Protein AF-0000000074036324 (afdb_homodimer)

Organism: NCBI:txid159291

pLDDT: mean 80.15, std 23.69, range [22.97, 98.5]

Sequence (314 aa):
MPAKIHYQDNLFFLHSIIRTVESGLRLDIDPEYFRDKILEDIFFVHAVLQRKHRVLQEQEQLINRTTYLRALRRTALAYKAFLSLILEGETAFQDAFAPYLERLATIKEEEEALLREVEAHLDKVEPEEDSSSSIVSSEEFSFLLASDPDDTEQGATMPAKIHYQDNLFFLHSIIRTVESGLRLDIDPEYFRDKILEDIFFVHAVLQRKHRVLQEQEQLINRTTYLRALRRTALAYKAFLSLILEGETAFQDAFAPYLERLATIKEEEEALLREVEAHLDKVEPEEDSSSSIVSSEEFSFLLASDPDDTEQGAT

Secondary structure (DSSP, 8-state):
--SGGGHHHHHHHHHHHHHHHHHHHTS---HHHHHHHHHHHHHHHHHHHHHHHHHHHH-TT-TTHHHHHHHHHHHHHHHHHHHHHHHTT-STTHHHHGGGHHHHHHHHHHHHHHHHHHHHHHHHHS-SS-TTS----HHHHHHHHH-----------/-GGGGGHHHHHHHHHHHHHHHHHHHTS---HHHHHHHHHHHHHHHHHHHHHHHHHHHH-TT-TTHHHHHHHHHHHHHHHHHHHHHHHTT-STTHHHHGGGHHHHHHHHHHHHHHHHHHHHHHHHHS-SS-TTS----HHHHHHHHH-----------

Foldseek 3Di:
DPPPVCLLVVLLVLLVLLVVLLVVQADPDDCVPPVVVSVVSLVVSLVVLVVLLVVLVVCVPDDCSLVSLVSSLVSLVSSLVSLVCQLVPVGPCVVVCVVCSVVSVVSSVVSVVSNVVSVVVNCVVDPPDPVPPPCPDVVVVVCVVPPPPPPPPPPPD/DPPPPCLLVVLLVLLVLLVVLLVVQADPDDCVPPVVVSVVNLVVSLVVLVVLLVVLVVCVPDDCSLVSLVSSLVSLVSSLVSLVCQLVPVGPCVVVCVVPSVVSVVSSVVSVVSNVVSVVVNCVVDPPDPVPPPCPDVVVSVCVVVPPPPPPPPPPD

Structure (mmCIF, N/CA/C/O backbone):
data_AF-0000000074036324-model_v1
#
loop_
_entity.id
_entity.type
_entity.pdbx_description
1 polymer 'Uncharacterized protein'
#
loop_
_atom_site.group_PDB
_atom_site.id
_atom_site.type_symbol
_atom_site.label_atom_id
_atom_site.label_alt_id
_atom_site.label_comp_id
_atom_site.label_asym_id
_atom_site.label_entity_id
_atom_site.label_seq_id
_atom_site.pdbx_PDB_ins_code
_atom_site.Cartn_x
_atom_site.Cartn_y
_atom_site.Cartn_z
_atom_site.occupancy
_atom_site.B_iso_or_equiv
_atom_site.auth_seq_id
_atom_site.auth_comp_id
_atom_site.auth_asym_id
_atom_site.auth_atom_id
_atom_site.pdbx_PDB_model_num
ATOM 1 N N . MET A 1 1 ? -17.125 22.562 8.797 1 36.09 1 MET A N 1
ATOM 2 C CA . MET A 1 1 ? -17 21.781 10.023 1 36.09 1 MET A CA 1
ATOM 3 C C . MET A 1 1 ? -16.344 20.438 9.734 1 36.09 1 MET A C 1
ATOM 5 O O . MET A 1 1 ? -16.141 19.641 10.648 1 36.09 1 MET A O 1
ATOM 9 N N . PRO A 1 2 ? -16.5 19.672 8.539 1 43.34 2 PRO A N 1
ATOM 10 C CA . PRO A 1 2 ? -16.344 18.344 7.934 1 43.34 2 PRO A CA 1
ATOM 11 C C . PRO A 1 2 ? -14.883 17.938 7.758 1 43.34 2 PRO A C 1
ATOM 13 O O . PRO A 1 2 ? -14.586 16.766 7.535 1 43.34 2 PRO A O 1
ATOM 16 N N . ALA A 1 3 ? -14.102 18.891 7.758 1 48.91 3 ALA A N 1
ATOM 17 C CA . ALA A 1 3 ? -12.695 18.781 7.383 1 48.91 3 ALA A CA 1
ATOM 18 C C . ALA A 1 3 ? -11.93 17.922 8.383 1 48.91 3 ALA A C 1
ATOM 20 O O . ALA A 1 3 ? -11.031 17.156 8 1 48.91 3 ALA A O 1
ATOM 21 N N . LYS A 1 4 ? -12.305 18.094 9.789 1 52.5 4 LYS A N 1
ATOM 22 C CA . LYS A 1 4 ? -11.594 17.578 10.953 1 52.5 4 LYS A CA 1
ATOM 23 C C . LYS A 1 4 ? -11.539 16.047 10.93 1 52.5 4 LYS A C 1
ATOM 25 O O . LYS A 1 4 ? -10.539 15.445 11.328 1 52.5 4 LYS A O 1
ATOM 30 N N . ILE A 1 5 ? -12.68 15.461 10.32 1 57.62 5 ILE A N 1
ATOM 31 C CA . ILE A 1 5 ? -13.031 14.094 10.672 1 57.62 5 ILE A CA 1
ATOM 32 C C . ILE A 1 5 ? -12.07 13.117 10 1 57.62 5 ILE A C 1
ATOM 34 O O . ILE A 1 5 ? -11.742 12.07 10.562 1 57.62 5 ILE A O 1
ATOM 38 N N . HIS A 1 6 ? -11.266 13.664 9.125 1 80.5 6 HIS A N 1
ATOM 39 C CA . HIS A 1 6 ? -10.555 12.633 8.383 1 80.5 6 HIS A CA 1
ATOM 40 C C . HIS A 1 6 ? -9.039 12.797 8.516 1 80.5 6 HIS A C 1
ATOM 42 O O . HIS A 1 6 ? -8.281 11.938 8.07 1 80.5 6 HIS A O 1
ATOM 48 N N . TYR A 1 7 ? -8.727 13.734 9.375 1 84.19 7 TYR A N 1
ATOM 49 C CA . TYR A 1 7 ? -7.316 14.094 9.273 1 84.19 7 TYR A CA 1
ATOM 50 C C . TYR A 1 7 ? -6.438 13.031 9.914 1 84.19 7 TYR A C 1
ATOM 52 O O . TYR A 1 7 ? -5.5 12.531 9.281 1 84.19 7 TYR A O 1
ATOM 60 N N . GLN A 1 8 ? -6.812 12.656 11.047 1 87.5 8 GLN A N 1
ATOM 61 C CA . GLN A 1 8 ? -6 11.672 11.766 1 87.5 8 GLN A CA 1
ATOM 62 C C . GLN A 1 8 ? -6.012 10.32 11.055 1 87.5 8 GLN A C 1
ATOM 64 O O . GLN A 1 8 ? -4.965 9.695 10.883 1 87.5 8 GLN A O 1
ATOM 69 N N . ASP A 1 9 ? -7.164 9.969 10.594 1 92.94 9 ASP A N 1
ATOM 70 C CA . ASP A 1 9 ? -7.285 8.703 9.875 1 92.94 9 ASP A CA 1
ATOM 71 C C . ASP A 1 9 ? -6.492 8.742 8.57 1 92.94 9 ASP A C 1
ATOM 73 O O . ASP A 1 9 ? -5.844 7.758 8.203 1 92.94 9 ASP A O 1
ATOM 77 N N . ASN A 1 10 ? -6.531 9.875 7.902 1 95.19 10 ASN A N 1
ATOM 78 C CA . ASN A 1 10 ? -5.762 10.031 6.672 1 95.19 10 ASN A CA 1
ATOM 79 C C . ASN A 1 10 ? -4.266 9.859 6.922 1 95.19 10 ASN A C 1
ATOM 81 O O . ASN A 1 10 ? -3.594 9.125 6.191 1 95.19 10 ASN A O 1
ATOM 85 N N . LEU A 1 11 ? -3.84 10.5 7.965 1 95.38 11 LEU A N 1
ATOM 86 C CA . LEU A 1 11 ? -2.414 10.445 8.266 1 95.38 11 LEU A CA 1
ATOM 87 C C . LEU A 1 11 ? -2.014 9.055 8.75 1 95.38 11 LEU A C 1
ATOM 89 O O . LEU A 1 11 ? -0.917 8.578 8.445 1 95.38 11 LEU A O 1
ATOM 93 N N . PHE A 1 12 ? -2.881 8.453 9.461 1 93.81 12 PHE A N 1
ATOM 94 C CA . PHE A 1 12 ? -2.627 7.09 9.898 1 93.81 12 PHE A CA 1
ATOM 95 C C . PHE A 1 12 ? -2.49 6.152 8.711 1 93.81 12 PHE A C 1
ATOM 97 O O . PHE A 1 12 ? -1.582 5.32 8.664 1 93.81 12 PHE A O 1
ATOM 104 N N . PHE A 1 13 ? -3.35 6.309 7.805 1 96.62 13 PHE A N 1
ATOM 105 C CA . PHE A 1 13 ? -3.295 5.453 6.621 1 96.62 13 PHE A CA 1
ATOM 106 C C . PHE A 1 13 ? -2.021 5.715 5.828 1 96.62 13 PHE A C 1
ATOM 108 O O . PHE A 1 13 ? -1.375 4.777 5.355 1 96.62 13 PHE A O 1
ATOM 115 N N . LEU A 1 14 ? -1.632 6.926 5.711 1 97.94 14 LEU A N 1
ATOM 116 C CA . LEU A 1 14 ? -0.374 7.246 5.047 1 97.94 14 LEU A CA 1
ATOM 117 C C . LEU A 1 14 ? 0.799 6.566 5.742 1 97.94 14 LEU A C 1
ATOM 119 O O . LEU A 1 14 ? 1.676 6.004 5.086 1 97.94 14 LEU A O 1
ATOM 123 N N . HIS A 1 15 ? 0.777 6.645 7.043 1 96.38 15 HIS A N 1
ATOM 124 C CA . HIS A 1 15 ? 1.82 5.992 7.828 1 96.38 15 HIS A CA 1
ATOM 125 C C . HIS A 1 15 ? 1.854 4.492 7.562 1 96.38 15 HIS A C 1
ATOM 127 O O . HIS A 1 15 ? 2.93 3.902 7.438 1 96.38 15 HIS A O 1
ATOM 133 N N . SER A 1 16 ? 0.698 3.898 7.461 1 96.94 16 SER A N 1
ATOM 134 C CA . SER A 1 16 ? 0.602 2.469 7.18 1 96.94 16 SER A CA 1
ATOM 135 C C . SER A 1 16 ? 1.17 2.137 5.805 1 96.94 16 SER A C 1
ATOM 137 O O . SER A 1 16 ? 1.819 1.104 5.625 1 96.94 16 SER A O 1
ATOM 139 N N . ILE A 1 17 ? 0.888 2.99 4.848 1 98 17 ILE A N 1
ATOM 140 C CA . ILE A 1 17 ? 1.43 2.805 3.506 1 98 17 ILE A CA 1
ATOM 141 C C . ILE A 1 17 ? 2.955 2.842 3.557 1 98 17 ILE A C 1
ATOM 143 O O . ILE A 1 17 ? 3.623 1.971 2.996 1 98 17 ILE A O 1
ATOM 147 N N . ILE A 1 18 ? 3.537 3.787 4.25 1 97.88 18 ILE A N 1
ATOM 148 C CA . ILE A 1 18 ? 4.98 3.934 4.379 1 97.88 18 ILE A CA 1
ATOM 149 C C . ILE A 1 18 ? 5.578 2.664 4.984 1 97.88 18 ILE A C 1
ATOM 151 O O . ILE A 1 18 ? 6.543 2.111 4.457 1 97.88 18 ILE A O 1
ATOM 155 N N . ARG A 1 19 ? 4.973 2.199 6.035 1 96.44 19 ARG A N 1
ATOM 156 C CA . ARG A 1 19 ? 5.461 1.014 6.73 1 96.44 19 ARG A CA 1
ATOM 157 C C . ARG A 1 19 ? 5.402 -0.214 5.828 1 96.44 19 ARG A C 1
ATOM 159 O O . ARG A 1 19 ? 6.309 -1.049 5.848 1 96.44 19 ARG A O 1
ATOM 166 N N . THR A 1 20 ? 4.371 -0.308 5.105 1 97.31 20 THR A N 1
ATOM 167 C CA . THR A 1 20 ? 4.211 -1.439 4.199 1 97.31 20 THR A CA 1
ATOM 168 C C . THR A 1 20 ? 5.301 -1.438 3.133 1 97.31 20 THR A C 1
ATOM 170 O O . THR A 1 20 ? 5.926 -2.469 2.873 1 97.31 20 THR A O 1
ATOM 173 N N . VAL A 1 21 ? 5.539 -0.316 2.541 1 97.12 21 VAL A N 1
ATOM 174 C CA . VAL A 1 21 ? 6.559 -0.201 1.502 1 97.12 21 VAL A CA 1
ATOM 175 C C . VAL A 1 21 ? 7.938 -0.466 2.1 1 97.12 21 VAL A C 1
ATOM 177 O O . VAL A 1 21 ? 8.766 -1.152 1.492 1 97.12 21 VAL A O 1
ATOM 180 N N . GLU A 1 22 ? 8.164 0.039 3.271 1 94.56 22 GLU A N 1
ATOM 181 C CA . GLU A 1 22 ? 9.43 -0.195 3.961 1 94.56 22 GLU A CA 1
ATOM 182 C C . GLU A 1 22 ? 9.664 -1.685 4.199 1 94.56 22 GLU A C 1
ATOM 184 O O . GLU A 1 22 ? 10.758 -2.193 3.955 1 94.56 22 GLU A O 1
ATOM 189 N N . SER A 1 23 ? 8.625 -2.309 4.637 1 92.88 23 SER A N 1
ATOM 190 C CA . SER A 1 23 ? 8.711 -3.748 4.863 1 92.88 23 SER A CA 1
ATOM 191 C C . SER A 1 23 ? 8.992 -4.492 3.561 1 92.88 23 SER A C 1
ATOM 193 O O . SER A 1 23 ? 9.766 -5.453 3.543 1 92.88 23 SER A O 1
ATOM 195 N N . GLY A 1 24 ? 8.328 -4.043 2.514 1 93.75 24 GLY A N 1
ATOM 196 C CA . GLY A 1 24 ? 8.562 -4.648 1.21 1 93.75 24 GLY A CA 1
ATOM 197 C C . GLY A 1 24 ? 10 -4.539 0.751 1 93.75 24 GLY A C 1
ATOM 198 O O . GLY A 1 24 ? 10.562 -5.492 0.204 1 93.75 24 GLY A O 1
ATOM 199 N N . LEU A 1 25 ? 10.617 -3.473 1.05 1 93.69 25 LEU A N 1
ATOM 200 C CA . LEU A 1 25 ? 11.984 -3.209 0.592 1 93.69 25 LEU A CA 1
ATOM 201 C C . LEU A 1 25 ? 12.992 -4.008 1.408 1 93.69 25 LEU A C 1
ATOM 203 O O . LEU A 1 25 ? 14.156 -4.133 1.015 1 93.69 25 LEU A O 1
ATOM 207 N N . ARG A 1 26 ? 12.617 -4.527 2.521 1 90.44 26 ARG A N 1
ATOM 208 C CA . ARG A 1 26 ? 13.477 -5.371 3.346 1 90.44 26 ARG A CA 1
ATOM 209 C C . ARG A 1 26 ? 13.406 -6.828 2.895 1 90.44 26 ARG A C 1
ATOM 211 O O . ARG A 1 26 ? 14.211 -7.656 3.32 1 90.44 26 ARG A O 1
ATOM 218 N N . LEU A 1 27 ? 12.422 -7.055 2.062 1 90.44 27 LEU A N 1
ATOM 219 C CA . LEU A 1 27 ? 12.25 -8.391 1.498 1 90.44 27 LEU A CA 1
ATOM 220 C C . LEU A 1 27 ? 13 -8.523 0.18 1 90.44 27 LEU A C 1
ATOM 222 O O . LEU A 1 27 ? 13.508 -7.531 -0.355 1 90.44 27 LEU A O 1
ATOM 226 N N . ASP A 1 28 ? 13.141 -9.766 -0.228 1 89.81 28 ASP A N 1
ATOM 227 C CA . ASP A 1 28 ? 13.727 -10.031 -1.54 1 89.81 28 ASP A CA 1
ATOM 228 C C . ASP A 1 28 ? 12.641 -10.102 -2.615 1 89.81 28 ASP A C 1
ATOM 230 O O . ASP A 1 28 ? 12.453 -11.148 -3.238 1 89.81 28 ASP A O 1
ATOM 234 N N . ILE A 1 29 ? 12 -8.969 -2.82 1 93.31 29 ILE A N 1
ATOM 235 C CA . ILE A 1 29 ? 10.938 -8.914 -3.822 1 93.31 29 ILE A CA 1
ATOM 236 C C . ILE A 1 29 ? 11.523 -8.523 -5.176 1 93.31 29 ILE A C 1
ATOM 238 O O . ILE A 1 29 ? 12.602 -7.922 -5.238 1 93.31 29 ILE A O 1
ATOM 242 N N . ASP A 1 30 ? 10.883 -8.875 -6.219 1 92.94 30 ASP A N 1
ATOM 243 C CA . ASP A 1 30 ? 11.359 -8.664 -7.582 1 92.94 30 ASP A CA 1
ATOM 244 C C . ASP A 1 30 ? 11.078 -7.234 -8.039 1 92.94 30 ASP A C 1
ATOM 246 O O . ASP A 1 30 ? 9.922 -6.84 -8.18 1 92.94 30 ASP A O 1
ATOM 250 N N . PRO A 1 31 ? 12.102 -6.48 -8.32 1 92.94 31 PRO A N 1
ATOM 251 C CA . PRO A 1 31 ? 11.906 -5.102 -8.781 1 92.94 31 PRO A CA 1
ATOM 252 C C . PRO A 1 31 ? 11.125 -5.02 -10.086 1 92.94 31 PRO A C 1
ATOM 254 O O . PRO A 1 31 ? 10.477 -4.004 -10.352 1 92.94 31 PRO A O 1
ATOM 257 N N . GLU A 1 32 ? 11.117 -6.031 -10.852 1 90.75 32 GLU A N 1
ATOM 258 C CA . GLU A 1 32 ? 10.383 -6.016 -12.117 1 90.75 32 GLU A CA 1
ATOM 259 C C . GLU A 1 32 ? 8.883 -5.867 -11.883 1 90.75 32 GLU A C 1
ATOM 261 O O . GLU A 1 32 ? 8.18 -5.254 -12.688 1 90.75 32 GLU A O 1
ATOM 266 N N . TYR A 1 33 ? 8.469 -6.367 -10.688 1 93.06 33 TYR A N 1
ATOM 267 C CA . TYR A 1 33 ? 7.043 -6.301 -10.383 1 93.06 33 TYR A CA 1
ATOM 268 C C . TYR A 1 33 ? 6.719 -5.055 -9.562 1 93.06 33 TYR A C 1
ATOM 270 O O . TYR A 1 33 ? 5.648 -4.465 -9.711 1 93.06 33 TYR A O 1
ATOM 278 N N . PHE A 1 34 ? 7.684 -4.699 -8.75 1 96.38 34 PHE A N 1
ATOM 279 C CA . PHE A 1 34 ? 7.219 -3.871 -7.648 1 96.38 34 PHE A CA 1
ATOM 280 C C . PHE A 1 34 ? 7.844 -2.482 -7.715 1 96.38 34 PHE A C 1
ATOM 282 O O . PHE A 1 34 ? 7.414 -1.568 -7.008 1 96.38 34 PHE A O 1
ATOM 289 N N . ARG A 1 35 ? 8.836 -2.244 -8.562 1 96 35 ARG A N 1
ATOM 290 C CA . ARG A 1 35 ? 9.531 -0.963 -8.602 1 96 35 ARG A CA 1
ATOM 291 C C . ARG A 1 35 ? 8.555 0.185 -8.836 1 96 35 ARG A C 1
ATOM 293 O O . ARG A 1 35 ? 8.5 1.135 -8.055 1 96 35 ARG A O 1
ATOM 300 N N . ASP A 1 36 ? 7.746 0.073 -9.898 1 96.56 36 ASP A N 1
ATOM 301 C CA . ASP A 1 36 ? 6.844 1.16 -10.266 1 96.56 36 ASP A CA 1
ATOM 302 C C . ASP A 1 36 ? 5.766 1.357 -9.203 1 96.56 36 ASP A C 1
ATOM 304 O O . ASP A 1 36 ? 5.391 2.49 -8.891 1 96.56 36 ASP A O 1
ATOM 308 N N . LYS A 1 37 ? 5.312 0.295 -8.695 1 97.5 37 LYS A N 1
ATOM 309 C CA . LYS A 1 37 ? 4.312 0.345 -7.637 1 97.5 37 LYS A CA 1
ATOM 310 C C . LYS A 1 37 ? 4.84 1.089 -6.414 1 97.5 37 LYS A C 1
ATOM 312 O O . LYS A 1 37 ? 4.152 1.941 -5.852 1 97.5 37 LYS A O 1
ATOM 317 N N . ILE A 1 38 ? 6.035 0.748 -6.012 1 97.19 38 ILE A N 1
ATOM 318 C CA . ILE A 1 38 ? 6.648 1.353 -4.832 1 97.19 38 ILE A CA 1
ATOM 319 C C . ILE A 1 38 ? 6.906 2.836 -5.086 1 97.19 38 ILE A C 1
ATOM 321 O O . ILE A 1 38 ? 6.645 3.676 -4.223 1 97.19 38 ILE A O 1
ATOM 325 N N . LEU A 1 39 ? 7.328 3.191 -6.273 1 97.31 39 LEU A N 1
ATOM 326 C CA . LEU A 1 39 ? 7.555 4.59 -6.625 1 97.31 39 LEU A CA 1
ATOM 327 C C . LEU A 1 39 ? 6.246 5.371 -6.609 1 97.31 39 LEU A C 1
ATOM 329 O O . LEU A 1 39 ? 6.195 6.496 -6.109 1 97.31 39 LEU A O 1
ATOM 333 N N . GLU A 1 40 ? 5.25 4.762 -7.125 1 97.62 40 GLU A N 1
ATOM 334 C CA . GLU A 1 40 ? 3.936 5.402 -7.109 1 97.62 40 GLU A CA 1
ATOM 335 C C . GLU A 1 40 ? 3.473 5.676 -5.68 1 97.62 40 GLU A C 1
ATOM 337 O O . GLU A 1 40 ? 2.906 6.734 -5.398 1 97.62 40 GLU A O 1
ATOM 342 N N . ASP A 1 41 ? 3.717 4.711 -4.824 1 98.19 41 ASP A N 1
ATOM 343 C CA . ASP A 1 41 ? 3.348 4.898 -3.424 1 98.19 41 ASP A CA 1
ATOM 344 C C . ASP A 1 41 ? 4.133 6.051 -2.797 1 98.19 41 ASP A C 1
ATOM 346 O O . ASP A 1 41 ? 3.57 6.859 -2.059 1 98.19 41 ASP A O 1
ATOM 350 N N . ILE A 1 42 ? 5.395 6.105 -3.117 1 98 42 ILE A N 1
ATOM 351 C CA . ILE A 1 42 ? 6.254 7.164 -2.596 1 98 42 ILE A CA 1
ATOM 352 C C . ILE A 1 42 ? 5.727 8.523 -3.045 1 98 42 ILE A C 1
ATOM 354 O O . ILE A 1 42 ? 5.574 9.438 -2.23 1 98 42 ILE A O 1
ATOM 358 N N . PHE A 1 43 ? 5.395 8.609 -4.297 1 98.25 43 PHE A N 1
ATOM 359 C CA . PHE A 1 43 ? 4.918 9.875 -4.844 1 98.25 43 PHE A CA 1
ATOM 360 C C . PHE A 1 43 ? 3.543 10.219 -4.285 1 98.25 43 PHE A C 1
ATOM 362 O O . PHE A 1 43 ? 3.246 11.391 -4.031 1 98.25 43 PHE A O 1
ATOM 369 N N . PHE A 1 44 ? 2.721 9.289 -4.066 1 98.5 44 PHE A N 1
ATOM 370 C CA . PHE A 1 44 ? 1.392 9.492 -3.504 1 98.5 44 PHE A CA 1
ATOM 371 C C . PHE A 1 44 ? 1.482 10.062 -2.096 1 98.5 44 PHE A C 1
ATOM 373 O O . PHE A 1 44 ? 0.812 11.047 -1.776 1 98.5 44 PHE A O 1
ATOM 380 N N . VAL A 1 45 ? 2.346 9.422 -1.264 1 98.44 45 VAL A N 1
ATOM 381 C CA . VAL A 1 45 ? 2.506 9.867 0.117 1 98.44 45 VAL A CA 1
ATOM 382 C C . VAL A 1 45 ? 2.984 11.32 0.142 1 98.44 45 VAL A C 1
ATOM 384 O O . VAL A 1 45 ? 2.447 12.141 0.886 1 98.44 45 VAL A O 1
ATOM 387 N N . HIS A 1 46 ? 3.938 11.602 -0.729 1 98.38 46 HIS A N 1
ATOM 388 C CA . HIS A 1 46 ? 4.457 12.961 -0.816 1 98.38 46 HIS A CA 1
ATOM 389 C C . HIS A 1 46 ? 3.348 13.953 -1.152 1 98.38 46 HIS A C 1
ATOM 391 O O . HIS A 1 46 ? 3.197 14.977 -0.477 1 98.38 46 HIS A O 1
ATOM 397 N N . ALA A 1 47 ? 2.582 13.625 -2.129 1 97.94 47 ALA A N 1
ATOM 398 C CA . ALA A 1 47 ? 1.536 14.523 -2.607 1 97.94 47 ALA A CA 1
ATOM 399 C C . ALA A 1 47 ? 0.503 14.789 -1.518 1 97.94 47 ALA A C 1
ATOM 401 O O . ALA A 1 47 ? 0.079 15.93 -1.324 1 97.94 47 ALA A O 1
ATOM 402 N N . VAL A 1 48 ? 0.088 13.758 -0.815 1 97.5 48 VAL A N 1
ATOM 403 C CA . VAL A 1 48 ? -0.957 13.906 0.192 1 97.5 48 VAL A CA 1
ATOM 404 C C . VAL A 1 48 ? -0.417 14.695 1.382 1 97.5 48 VAL A C 1
ATOM 406 O O . VAL A 1 48 ? -1.109 15.555 1.931 1 97.5 48 VAL A O 1
ATOM 409 N N . LEU A 1 49 ? 0.852 14.398 1.805 1 97.38 49 LEU A N 1
ATOM 410 C CA . LEU A 1 49 ? 1.457 15.133 2.91 1 97.38 49 LEU A CA 1
ATOM 411 C C . LEU A 1 49 ? 1.534 16.625 2.596 1 97.38 49 LEU A C 1
ATOM 413 O O . LEU A 1 49 ? 1.193 17.469 3.438 1 97.38 49 LEU A O 1
ATOM 417 N N . GLN A 1 50 ? 1.923 16.938 1.348 1 96.62 50 GLN A N 1
ATOM 418 C CA . GLN A 1 50 ? 2.01 18.328 0.928 1 96.62 50 GLN A CA 1
ATOM 419 C C . GLN A 1 50 ? 0.635 19 0.928 1 96.62 50 GLN A C 1
ATOM 421 O O . GLN A 1 50 ? 0.488 20.125 1.381 1 96.62 50 GLN A O 1
ATOM 426 N N . ARG A 1 51 ? -0.297 18.328 0.484 1 95.31 51 ARG A N 1
ATOM 427 C CA . ARG A 1 51 ? -1.654 18.859 0.434 1 95.31 51 ARG A CA 1
ATOM 428 C C . ARG A 1 51 ? -2.201 19.094 1.838 1 95.31 51 ARG A C 1
ATOM 430 O O . ARG A 1 51 ? -2.797 20.141 2.111 1 95.31 51 ARG A O 1
ATOM 437 N N . LYS A 1 52 ? -2.031 18.109 2.752 1 94.06 52 LYS A N 1
ATOM 438 C CA . LYS A 1 52 ? -2.508 18.234 4.125 1 94.06 52 LYS A CA 1
ATOM 439 C C . LYS A 1 52 ? -1.826 19.406 4.84 1 94.06 52 LYS A C 1
ATOM 441 O O . LYS A 1 52 ? -2.459 20.109 5.625 1 94.06 52 LYS A O 1
ATOM 446 N N . HIS A 1 53 ? -0.573 19.562 4.551 1 93.75 53 HIS A N 1
ATOM 447 C CA . HIS A 1 53 ? 0.16 20.688 5.125 1 93.75 53 HIS A CA 1
ATOM 448 C C . HIS A 1 53 ? -0.414 22.016 4.652 1 93.75 53 HIS A C 1
ATOM 450 O O . HIS A 1 53 ? -0.636 22.922 5.461 1 93.75 53 HIS A O 1
ATOM 456 N N . ARG A 1 54 ? -0.642 22.109 3.389 1 92.44 54 ARG A N 1
ATOM 457 C CA . ARG A 1 54 ? -1.19 23.328 2.814 1 92.44 54 ARG A CA 1
ATOM 458 C C . ARG A 1 54 ? -2.545 23.656 3.43 1 92.44 54 ARG A C 1
ATOM 460 O O . ARG A 1 54 ? -2.814 24.828 3.758 1 92.44 54 ARG A O 1
ATOM 467 N N . VAL A 1 55 ? -3.393 22.641 3.635 1 88.62 55 VAL A N 1
ATOM 468 C CA . VAL A 1 55 ? -4.711 22.828 4.23 1 88.62 55 VAL A CA 1
ATOM 469 C C . VAL A 1 55 ? -4.566 23.375 5.645 1 88.62 55 VAL A C 1
ATOM 471 O O . VAL A 1 55 ? -5.301 24.297 6.039 1 88.62 55 VAL A O 1
ATOM 474 N N . LEU A 1 56 ? -3.602 22.906 6.391 1 89 56 LEU A N 1
ATOM 475 C CA . LEU A 1 56 ? -3.393 23.344 7.77 1 89 56 LEU A CA 1
ATOM 476 C C . LEU A 1 56 ? -2.824 24.75 7.809 1 89 56 LEU A C 1
ATOM 478 O O . LEU A 1 56 ? -3.109 25.516 8.742 1 89 56 LEU A O 1
ATOM 482 N N . GLN A 1 57 ? -2.084 25.125 6.785 1 86.44 57 GLN A N 1
ATOM 483 C CA . GLN A 1 57 ? -1.534 26.469 6.703 1 86.44 57 GLN A CA 1
ATOM 484 C C . GLN A 1 57 ? -2.623 27.484 6.391 1 86.44 57 GLN A C 1
ATOM 486 O O . GLN A 1 57 ? -2.6 28.609 6.906 1 86.44 57 GLN A O 1
ATOM 491 N N . GLU A 1 58 ? -3.496 27.078 5.645 1 85.19 58 GLU A N 1
ATOM 492 C CA . GLU A 1 58 ? -4.555 27.969 5.191 1 85.19 58 GLU A CA 1
ATOM 493 C C . GLU A 1 58 ? -5.648 28.109 6.246 1 85.19 58 GLU A C 1
ATOM 495 O O . GLU A 1 58 ? -6.379 29.109 6.266 1 85.19 58 GLU A O 1
ATOM 500 N N . GLN A 1 59 ? -5.797 27.109 7.055 1 79.62 59 GLN A N 1
ATOM 501 C CA . GLN A 1 59 ? -6.84 27.125 8.078 1 79.62 59 GLN A CA 1
ATOM 502 C C . GLN A 1 59 ? -6.238 27.297 9.469 1 79.62 59 GLN A C 1
ATOM 504 O O . GLN A 1 59 ? -6.152 26.328 10.234 1 79.62 59 GLN A O 1
ATOM 509 N N . GLU A 1 60 ? -5.992 28.516 9.828 1 71.75 60 GLU A N 1
ATOM 510 C CA . GLU A 1 60 ? -5.285 28.812 11.07 1 71.75 60 GLU A CA 1
ATOM 511 C C . GLU A 1 60 ? -6.203 28.641 12.273 1 71.75 60 GLU A C 1
ATOM 513 O O . GLU A 1 60 ? -5.73 28.422 13.398 1 71.75 60 GLU A O 1
ATOM 518 N N . GLN A 1 61 ? -7.422 28.703 12.078 1 72.88 61 GLN A N 1
ATOM 519 C CA . GLN A 1 61 ? -8.359 28.688 13.195 1 72.88 61 GLN A CA 1
ATOM 520 C C . GLN A 1 61 ? -8.977 27.297 13.367 1 72.88 61 GLN A C 1
ATOM 522 O O . GLN A 1 61 ? -9.977 27.141 14.07 1 72.88 61 GLN A O 1
ATOM 527 N N . LEU A 1 62 ? -8.297 26.391 12.797 1 74.38 62 LEU A N 1
ATOM 528 C CA . LEU A 1 62 ? -8.82 25.031 12.898 1 74.38 62 LEU A CA 1
ATOM 529 C C . LEU A 1 62 ? -8.766 24.531 14.336 1 74.38 62 LEU A C 1
ATOM 531 O O . LEU A 1 62 ? -7.746 24.688 15.016 1 74.38 62 LEU A O 1
ATOM 535 N N . ILE A 1 63 ? -9.891 24.047 14.781 1 74.38 63 ILE A N 1
ATOM 536 C CA . ILE A 1 63 ? -9.953 23.406 16.094 1 74.38 63 ILE A CA 1
ATOM 537 C C . ILE A 1 63 ? -8.984 22.234 16.141 1 74.38 63 ILE A C 1
ATOM 539 O O . ILE A 1 63 ? -8.875 21.469 15.172 1 74.38 63 ILE A O 1
ATOM 543 N N . ASN A 1 64 ? -8.18 22.047 17.156 1 81.19 64 ASN A N 1
ATOM 544 C CA . ASN A 1 64 ? -7.234 20.969 17.375 1 81.19 64 ASN A CA 1
ATOM 545 C C . ASN A 1 64 ? -6.066 21.016 16.391 1 81.19 64 ASN A C 1
ATOM 547 O O . ASN A 1 64 ? -5.52 19.984 16.016 1 81.19 64 ASN A O 1
ATOM 551 N N . ARG A 1 65 ? -5.832 22.125 15.836 1 83.62 65 ARG A N 1
ATOM 552 C CA . ARG A 1 65 ? -4.781 22.328 14.852 1 83.62 65 ARG A CA 1
ATOM 553 C C . ARG A 1 65 ? -3.447 21.781 15.344 1 83.62 65 ARG A C 1
ATOM 555 O O . ARG A 1 65 ? -2.697 21.172 14.578 1 83.62 65 ARG A O 1
ATOM 562 N N . THR A 1 66 ? -3.221 21.969 16.594 1 85.69 66 THR A N 1
ATOM 563 C CA . THR A 1 66 ? -1.957 21.516 17.156 1 85.69 66 THR A CA 1
ATOM 564 C C . THR A 1 66 ? -1.853 20 17.109 1 85.69 66 THR A C 1
ATOM 566 O O . THR A 1 66 ? -0.792 19.453 16.781 1 85.69 66 THR A O 1
ATOM 569 N N . THR A 1 67 ? -2.922 19.359 17.375 1 87.88 67 THR A N 1
ATOM 570 C CA . THR A 1 67 ? -2.963 17.891 17.297 1 87.88 67 THR A CA 1
ATOM 571 C C . THR A 1 67 ? -2.705 17.438 15.859 1 87.88 67 THR A C 1
ATOM 573 O O . THR A 1 67 ? -1.964 16.469 15.641 1 87.88 67 THR A O 1
ATOM 576 N N . TYR A 1 68 ? -3.244 18.125 14.898 1 89.19 68 TYR A N 1
ATOM 577 C CA . TYR A 1 68 ? -3.066 17.766 13.492 1 89.19 68 TYR A CA 1
ATOM 578 C C . TYR A 1 68 ? -1.628 18.016 13.047 1 89.19 68 TY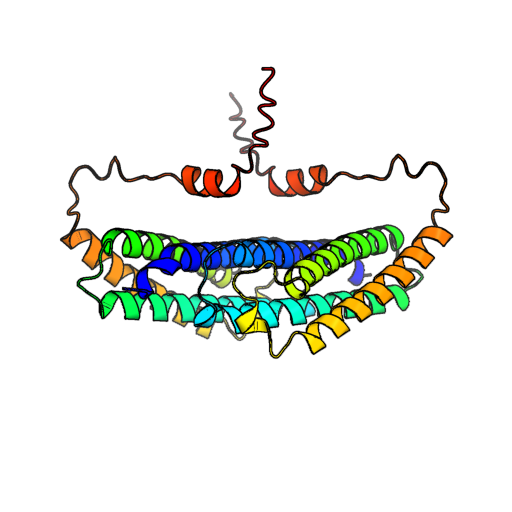R A C 1
ATOM 580 O O . TYR A 1 68 ? -1.055 17.203 12.312 1 89.19 68 TYR A O 1
ATOM 588 N N . LEU A 1 69 ? -1.086 19.047 13.555 1 91.38 69 LEU A N 1
ATOM 589 C CA . LEU A 1 69 ? 0.299 19.359 13.219 1 91.38 69 LEU A CA 1
ATOM 590 C C . LEU A 1 69 ? 1.248 18.312 13.781 1 91.38 69 LEU A C 1
ATOM 592 O O . LEU A 1 69 ? 2.209 17.922 13.117 1 91.38 69 LEU A O 1
ATOM 596 N N . ARG A 1 70 ? 0.962 17.875 14.945 1 92.94 70 ARG A N 1
ATOM 597 C CA . ARG A 1 70 ? 1.783 16.828 15.539 1 92.94 70 ARG A CA 1
ATOM 598 C C . ARG A 1 70 ? 1.691 15.523 14.742 1 92.94 70 ARG A C 1
ATOM 600 O O . ARG A 1 70 ? 2.701 14.859 14.516 1 92.94 70 ARG A O 1
ATOM 607 N N . ALA A 1 71 ? 0.455 15.18 14.344 1 92.69 71 ALA A N 1
ATOM 608 C CA . ALA A 1 71 ? 0.25 13.984 13.531 1 92.69 71 ALA A CA 1
ATOM 609 C C . ALA A 1 71 ? 0.97 14.102 12.188 1 92.69 71 ALA A C 1
ATOM 611 O O . ALA A 1 71 ? 1.586 13.141 11.727 1 92.69 71 ALA A O 1
ATOM 612 N N . LEU A 1 72 ? 0.879 15.242 11.633 1 95.38 72 LEU A N 1
ATOM 613 C CA . LEU A 1 72 ? 1.562 15.508 10.367 1 95.38 72 LEU A CA 1
ATOM 614 C C . LEU A 1 72 ? 3.074 15.383 10.531 1 95.38 72 LEU A C 1
ATOM 616 O O . LEU A 1 72 ? 3.742 14.758 9.703 1 95.38 72 LEU A O 1
ATOM 620 N N . ARG A 1 73 ? 3.611 15.984 11.625 1 95.81 73 ARG A N 1
ATOM 621 C CA . ARG A 1 73 ? 5.039 15.906 11.914 1 95.81 73 ARG A CA 1
ATOM 622 C C . ARG A 1 73 ? 5.492 14.453 12.039 1 95.81 73 ARG A C 1
ATOM 624 O O . ARG A 1 73 ? 6.504 14.062 11.453 1 95.81 73 ARG A O 1
ATOM 631 N N . ARG A 1 74 ? 4.773 13.656 12.703 1 96.19 74 ARG A N 1
ATOM 632 C CA . ARG A 1 74 ? 5.113 12.258 12.93 1 96.19 74 ARG A CA 1
ATOM 633 C C . ARG A 1 74 ? 5.168 11.492 11.609 1 96.19 74 ARG A C 1
ATOM 635 O O . ARG A 1 74 ? 6.113 10.742 11.359 1 96.19 74 ARG A O 1
ATOM 642 N N . THR A 1 75 ? 4.152 11.641 10.828 1 97.25 75 THR A N 1
ATOM 643 C CA . THR A 1 75 ? 4.086 10.945 9.547 1 97.25 75 THR A CA 1
ATOM 644 C C . THR A 1 75 ? 5.188 11.422 8.609 1 97.25 75 THR A C 1
ATOM 646 O O . THR A 1 75 ? 5.84 10.617 7.941 1 97.25 75 THR A O 1
ATOM 649 N N . ALA A 1 76 ? 5.406 12.711 8.586 1 97.5 76 ALA A N 1
ATOM 650 C CA . ALA A 1 76 ? 6.441 13.289 7.73 1 97.5 76 ALA A CA 1
ATOM 651 C C . ALA A 1 76 ? 7.828 12.812 8.156 1 97.5 76 ALA A C 1
ATOM 653 O O . ALA A 1 76 ? 8.688 12.547 7.316 1 97.5 76 ALA A O 1
ATOM 654 N N . LEU A 1 77 ? 8.047 12.688 9.461 1 97.69 77 LEU A N 1
ATOM 655 C CA . LEU A 1 77 ? 9.312 12.188 9.969 1 97.69 77 LEU A CA 1
ATOM 656 C C . LEU A 1 77 ? 9.547 10.75 9.539 1 97.69 77 LEU A C 1
ATOM 658 O O . LEU A 1 77 ? 10.648 10.398 9.109 1 97.69 77 LEU A O 1
ATOM 662 N N . ALA A 1 78 ? 8.539 9.961 9.648 1 96.94 78 ALA A N 1
ATOM 663 C CA . ALA A 1 78 ? 8.641 8.578 9.211 1 96.94 78 ALA A CA 1
ATOM 664 C C . ALA A 1 78 ? 8.938 8.492 7.715 1 96.94 78 ALA A C 1
ATOM 666 O O . ALA A 1 78 ? 9.758 7.68 7.285 1 96.94 78 ALA A O 1
ATOM 667 N N . TYR A 1 79 ? 8.273 9.305 6.977 1 98.31 79 TYR A N 1
ATOM 668 C CA . TYR A 1 79 ? 8.453 9.328 5.527 1 98.31 79 TYR A CA 1
ATOM 669 C C . TYR A 1 79 ? 9.867 9.773 5.164 1 98.31 79 TYR A C 1
ATOM 671 O O . TYR A 1 79 ? 10.508 9.164 4.301 1 98.31 79 TYR A O 1
ATOM 679 N N . LYS A 1 80 ? 10.359 10.789 5.809 1 97.88 80 LYS A N 1
ATOM 680 C CA . LYS A 1 80 ? 11.719 11.258 5.594 1 97.88 80 LYS A CA 1
ATOM 681 C C . LYS A 1 80 ? 12.734 10.164 5.898 1 97.88 80 LYS A C 1
ATOM 683 O O . LYS A 1 80 ? 13.688 9.961 5.137 1 97.88 80 LYS A O 1
ATOM 688 N N . ALA A 1 81 ? 12.594 9.516 7.027 1 96.25 81 ALA A N 1
ATOM 689 C CA . ALA A 1 81 ? 13.477 8.422 7.406 1 96.25 81 ALA A CA 1
ATOM 690 C C . ALA A 1 81 ? 13.453 7.312 6.355 1 96.25 81 ALA A C 1
ATOM 692 O O . ALA A 1 81 ? 14.5 6.77 6 1 96.25 81 ALA A O 1
ATOM 693 N N . PHE A 1 82 ? 12.297 7.035 5.91 1 96.62 82 PHE A N 1
ATOM 694 C CA . PHE A 1 82 ? 12.117 6.031 4.871 1 96.62 82 PHE A CA 1
ATOM 695 C C . PHE A 1 82 ? 12.859 6.426 3.6 1 96.62 82 PHE A C 1
ATOM 697 O O . PHE A 1 82 ? 13.57 5.609 3.014 1 96.62 82 PHE A O 1
ATOM 704 N N . LEU A 1 83 ? 12.719 7.656 3.1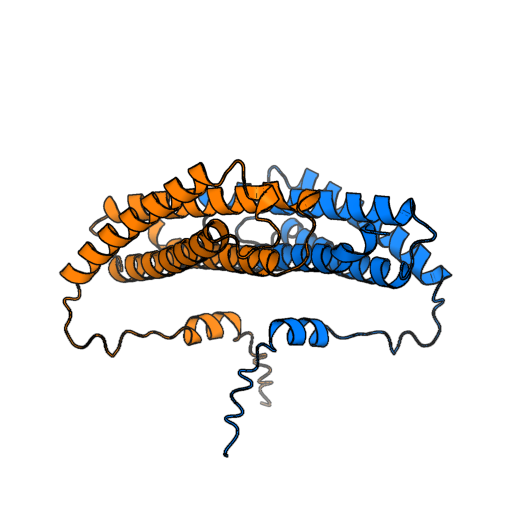39 1 97.19 83 LEU A N 1
ATOM 705 C CA . LEU A 1 83 ? 13.406 8.148 1.949 1 97.19 83 LEU A CA 1
ATOM 706 C C . LEU A 1 83 ? 14.922 8.07 2.127 1 97.19 83 LEU A C 1
ATOM 708 O O . LEU A 1 83 ? 15.648 7.766 1.18 1 97.19 83 LEU A O 1
ATOM 712 N N . SER A 1 84 ? 15.375 8.336 3.344 1 96 84 SER A N 1
ATOM 713 C CA . SER A 1 84 ? 16.797 8.266 3.643 1 96 84 SER A CA 1
ATOM 714 C C . SER A 1 84 ? 17.344 6.852 3.43 1 96 84 SER A C 1
ATOM 716 O O . SER A 1 84 ? 18.438 6.676 2.893 1 96 84 SER A O 1
ATOM 718 N N . LEU A 1 85 ? 16.562 5.918 3.803 1 93.06 85 LEU A N 1
ATOM 719 C CA . LEU A 1 85 ? 16.969 4.527 3.623 1 93.06 85 LEU A CA 1
ATOM 720 C C . LEU A 1 85 ? 17.156 4.199 2.146 1 93.06 85 LEU A C 1
ATOM 722 O O . LEU A 1 85 ? 18.109 3.504 1.778 1 93.06 85 LEU A O 1
ATOM 726 N N . ILE A 1 86 ? 16.312 4.699 1.325 1 94.38 86 ILE A N 1
ATOM 727 C CA . ILE A 1 86 ? 16.375 4.453 -0.111 1 94.38 86 ILE A CA 1
ATOM 728 C C . ILE A 1 86 ? 17.594 5.156 -0.7 1 94.38 86 ILE A C 1
ATOM 730 O O . ILE A 1 86 ? 18.359 4.559 -1.469 1 94.38 86 ILE A O 1
ATOM 734 N N . LEU A 1 87 ? 17.766 6.367 -0.322 1 95.62 87 LEU A N 1
ATOM 735 C CA . LEU A 1 87 ? 18.812 7.203 -0.902 1 95.62 87 LEU A CA 1
ATOM 736 C C . LEU A 1 87 ? 20.188 6.734 -0.454 1 95.62 87 LEU A C 1
ATOM 738 O O . LEU A 1 87 ? 21.172 6.941 -1.161 1 95.62 87 LEU A O 1
ATOM 742 N N . GLU A 1 88 ? 20.266 6.055 0.671 1 91.81 88 GLU A N 1
ATOM 743 C CA . GLU A 1 88 ? 21.531 5.551 1.198 1 91.81 88 GLU A CA 1
ATOM 744 C C . GLU A 1 88 ? 21.859 4.172 0.625 1 91.81 88 GLU A C 1
ATOM 746 O O . GLU A 1 88 ? 22.938 3.637 0.866 1 91.81 88 GLU A O 1
ATOM 751 N N . GLY A 1 89 ? 21.031 3.627 -0.209 1 83.62 89 GLY A N 1
ATOM 752 C CA . GLY A 1 89 ? 21.281 2.379 -0.911 1 83.62 89 GLY A CA 1
ATOM 753 C C . GLY A 1 89 ? 21.172 1.157 -0.021 1 83.62 89 GLY A C 1
ATOM 754 O O . GLY A 1 89 ? 21.797 0.133 -0.272 1 83.62 89 GLY A O 1
ATOM 755 N N . GLU A 1 90 ? 20.359 1.217 0.951 1 78.44 90 GLU A N 1
ATOM 756 C CA . GLU A 1 90 ? 20.219 0.138 1.925 1 78.44 90 GLU A CA 1
ATOM 757 C C . GLU A 1 90 ? 19.094 -0.808 1.547 1 78.44 90 GLU A C 1
ATOM 759 O O . GLU A 1 90 ? 18.5 -1.456 2.414 1 78.44 90 GLU A O 1
ATOM 764 N N . THR A 1 91 ? 18.734 -0.793 0.235 1 80.12 91 THR A N 1
ATOM 765 C CA . THR A 1 91 ? 17.641 -1.665 -0.181 1 80.12 91 THR A CA 1
ATOM 766 C C . THR A 1 91 ? 18.047 -2.498 -1.394 1 80.12 91 THR A C 1
ATOM 768 O O . THR A 1 91 ? 18.984 -2.146 -2.111 1 80.12 91 THR A O 1
ATOM 771 N N . ALA A 1 92 ? 17.406 -3.631 -1.592 1 79.12 92 ALA A N 1
ATOM 772 C CA . ALA A 1 92 ? 17.609 -4.504 -2.742 1 79.12 92 ALA A CA 1
ATOM 773 C C . ALA A 1 92 ? 17.188 -3.82 -4.039 1 79.12 92 ALA A C 1
ATOM 775 O O . ALA A 1 92 ? 17.422 -4.344 -5.129 1 79.12 92 ALA A O 1
ATOM 776 N N . PHE A 1 93 ? 16.703 -2.562 -3.943 1 89.44 93 PHE A N 1
ATOM 777 C CA . PHE A 1 93 ? 16.141 -1.867 -5.098 1 89.44 93 PHE A CA 1
ATOM 778 C C . PHE A 1 93 ? 17.047 -0.741 -5.551 1 89.44 93 PHE A C 1
ATOM 780 O O . PHE A 1 93 ? 16.672 0.075 -6.395 1 89.44 93 PHE A O 1
ATOM 787 N N . GLN A 1 94 ? 18.219 -0.676 -5 1 86.44 94 GLN A N 1
ATOM 788 C CA . GLN A 1 94 ? 19.125 0.439 -5.273 1 86.44 94 GLN A CA 1
ATOM 789 C C . GLN A 1 94 ? 19.312 0.643 -6.773 1 86.44 94 GLN A C 1
ATOM 791 O O . GLN A 1 94 ? 19.141 1.756 -7.277 1 86.44 94 GLN A O 1
ATOM 796 N N . ASP A 1 95 ? 19.531 -0.403 -7.523 1 90.19 95 ASP A N 1
ATOM 797 C CA . ASP A 1 95 ? 19.734 -0.301 -8.969 1 90.19 95 ASP A CA 1
ATOM 798 C C . ASP A 1 95 ? 18.438 0.076 -9.68 1 90.19 95 ASP A C 1
ATOM 800 O O . ASP A 1 95 ? 18.453 0.884 -10.609 1 90.19 95 ASP A O 1
ATOM 804 N N . ALA A 1 96 ? 17.344 -0.427 -9.18 1 92.94 96 ALA A N 1
ATOM 805 C CA . ALA A 1 96 ? 16.047 -0.193 -9.797 1 92.94 96 ALA A CA 1
ATOM 806 C C . ALA A 1 96 ? 15.594 1.252 -9.594 1 92.94 96 ALA A C 1
ATOM 808 O O . ALA A 1 96 ? 14.867 1.802 -10.43 1 92.94 96 ALA A O 1
ATOM 809 N N . PHE A 1 97 ? 16.078 1.888 -8.562 1 95 97 PHE A N 1
ATOM 810 C CA . PHE A 1 97 ? 15.664 3.242 -8.234 1 95 97 PHE A CA 1
ATOM 811 C C . PHE A 1 97 ? 16.641 4.266 -8.789 1 95 97 PHE A C 1
ATOM 813 O O . PHE A 1 97 ? 16.406 5.473 -8.719 1 95 97 PHE A O 1
ATOM 820 N N . ALA A 1 98 ? 17.688 3.836 -9.438 1 94.44 98 ALA A N 1
ATOM 821 C CA . ALA A 1 98 ? 18.797 4.695 -9.859 1 94.44 98 ALA A CA 1
ATOM 822 C C . ALA A 1 98 ? 18.281 5.875 -10.68 1 94.44 98 ALA A C 1
ATOM 824 O O . ALA A 1 98 ? 18.625 7.027 -10.398 1 94.44 98 ALA A O 1
ATOM 825 N N . PRO A 1 99 ? 17.344 5.641 -11.602 1 95.81 99 PRO A N 1
ATOM 826 C CA . PRO A 1 99 ? 16.891 6.758 -12.422 1 95.81 99 PRO A CA 1
ATOM 827 C C . PRO A 1 99 ? 16.062 7.773 -11.641 1 95.81 99 PRO A C 1
ATOM 829 O O . PRO A 1 99 ? 15.82 8.883 -12.117 1 95.81 99 PRO A O 1
ATOM 832 N N . TYR A 1 100 ? 15.688 7.465 -10.484 1 96.44 100 TYR A N 1
ATOM 833 C CA . TYR A 1 100 ? 14.734 8.297 -9.758 1 96.44 100 TYR A CA 1
ATOM 834 C C . TYR A 1 100 ? 15.383 8.914 -8.516 1 96.44 100 TYR A C 1
ATOM 836 O O . TYR A 1 100 ? 14.734 9.641 -7.766 1 96.44 100 TYR A O 1
ATOM 844 N N . LEU A 1 101 ? 16.625 8.656 -8.312 1 95.44 101 LEU A N 1
ATOM 845 C CA . LEU A 1 101 ? 17.281 9.062 -7.082 1 95.44 101 LEU A CA 1
ATOM 846 C C . LEU A 1 101 ? 17.312 10.578 -6.945 1 95.44 101 LEU A C 1
ATOM 848 O O . LEU A 1 101 ? 17.156 11.109 -5.844 1 95.44 101 LEU A O 1
ATOM 852 N N . GLU A 1 102 ? 17.5 11.258 -8.031 1 96.62 102 GLU A N 1
ATOM 853 C CA . GLU A 1 102 ? 17.5 12.719 -7.984 1 96.62 102 GLU A CA 1
ATOM 854 C C . GLU A 1 102 ? 16.141 13.25 -7.559 1 96.62 102 GLU A C 1
ATOM 856 O O . GLU A 1 102 ? 16.047 14.148 -6.719 1 96.62 102 GLU A O 1
ATOM 861 N N . ARG A 1 103 ? 15.102 12.734 -8.172 1 97.75 103 ARG A N 1
ATOM 862 C CA . ARG A 1 103 ? 13.75 13.148 -7.82 1 97.75 103 ARG A CA 1
ATOM 863 C C . ARG A 1 103 ? 13.438 12.82 -6.363 1 97.75 103 ARG A C 1
ATOM 865 O O . ARG A 1 103 ? 12.836 13.625 -5.652 1 97.75 103 ARG A O 1
ATOM 872 N N . LEU A 1 104 ? 13.875 11.68 -5.934 1 97.62 104 LEU A N 1
ATOM 873 C CA . LEU A 1 104 ? 13.648 11.266 -4.551 1 97.62 104 LEU A CA 1
ATOM 874 C C . LEU A 1 104 ? 14.398 12.172 -3.584 1 97.62 104 LEU A C 1
ATOM 876 O O . LEU A 1 104 ? 13.898 12.484 -2.5 1 97.62 104 LEU A O 1
ATOM 880 N N . ALA A 1 105 ? 15.539 12.594 -3.951 1 97.69 105 ALA A N 1
ATOM 881 C CA . ALA A 1 105 ? 16.297 13.539 -3.137 1 97.69 105 ALA A CA 1
ATOM 882 C C . ALA A 1 105 ? 15.578 14.875 -3.025 1 97.69 105 ALA A C 1
ATOM 884 O O . ALA A 1 105 ? 15.539 15.477 -1.949 1 97.69 105 ALA A O 1
ATOM 885 N N . THR A 1 106 ? 15.031 15.312 -4.133 1 98.44 106 THR A N 1
ATOM 886 C CA . THR A 1 106 ? 14.258 16.547 -4.133 1 98.44 106 THR A CA 1
ATOM 887 C C . THR A 1 106 ? 13.047 16.438 -3.209 1 98.44 106 THR A C 1
ATOM 889 O O . THR A 1 106 ? 12.758 17.344 -2.438 1 98.44 106 THR A O 1
ATOM 892 N N . ILE A 1 107 ? 12.391 15.367 -3.295 1 98.44 107 ILE A N 1
ATOM 893 C CA . ILE A 1 107 ? 11.234 15.109 -2.445 1 98.44 107 ILE A CA 1
ATOM 894 C C . ILE A 1 107 ? 11.656 15.133 -0.979 1 98.44 107 ILE A C 1
ATOM 896 O O . ILE A 1 107 ? 10.961 15.703 -0.134 1 98.44 107 ILE A O 1
ATOM 900 N N . LYS A 1 108 ? 12.758 14.531 -0.666 1 98.19 108 LYS A N 1
ATOM 901 C CA . LYS A 1 108 ? 13.25 14.531 0.708 1 98.19 108 LYS A CA 1
ATOM 902 C C . LYS A 1 108 ? 13.508 15.953 1.201 1 98.19 108 LYS A C 1
ATOM 904 O O . LYS A 1 108 ? 13.172 16.281 2.342 1 98.19 108 LYS A O 1
ATOM 909 N N . GLU A 1 109 ? 14.039 16.75 0.369 1 97.94 109 GLU A N 1
ATOM 910 C CA . GLU A 1 109 ? 14.289 18.141 0.725 1 97.94 109 GLU A CA 1
ATOM 911 C C . GLU A 1 109 ? 12.984 18.891 0.973 1 97.94 109 GLU A C 1
ATOM 913 O O . GLU A 1 109 ? 12.891 19.703 1.897 1 97.94 109 GLU A O 1
ATOM 918 N N . GLU A 1 110 ? 12.078 18.672 0.114 1 97.75 110 GLU A N 1
ATOM 919 C CA . GLU A 1 110 ? 10.766 19.297 0.283 1 97.75 110 GLU A CA 1
ATOM 920 C C . GLU A 1 110 ? 10.109 18.859 1.589 1 97.75 110 GLU A C 1
ATOM 922 O O . GLU A 1 110 ? 9.461 19.656 2.264 1 97.75 110 GLU A O 1
ATOM 927 N N . GLU A 1 111 ? 10.289 17.594 1.941 1 97.62 111 GLU A N 1
ATOM 928 C CA . GLU A 1 111 ? 9.758 17.094 3.205 1 97.62 111 GLU A CA 1
ATOM 929 C C . GLU A 1 111 ? 10.469 17.734 4.395 1 97.62 111 GLU A C 1
ATOM 931 O O . GLU A 1 111 ? 9.844 18 5.426 1 97.62 111 GLU A O 1
ATOM 936 N N . GLU A 1 112 ? 11.703 17.953 4.25 1 97.56 112 GLU A N 1
ATOM 937 C CA . GLU A 1 112 ? 12.461 18.641 5.293 1 97.56 112 GLU A CA 1
ATOM 938 C C . GLU A 1 112 ? 11.969 20.062 5.488 1 97.56 112 GLU A C 1
ATOM 940 O O . GLU A 1 112 ? 11.867 20.547 6.621 1 97.56 112 GLU A O 1
ATOM 945 N N . ALA A 1 113 ? 11.703 20.703 4.402 1 97.12 113 ALA A N 1
ATOM 946 C CA . ALA A 1 113 ? 11.156 22.062 4.473 1 97.12 113 ALA A CA 1
ATOM 947 C C . ALA A 1 113 ? 9.797 22.062 5.168 1 97.12 113 ALA A C 1
ATOM 949 O O . ALA A 1 113 ? 9.531 22.938 6.008 1 97.12 113 ALA A O 1
ATOM 950 N N . LEU A 1 114 ? 8.961 21.141 4.793 1 97.31 114 LEU A N 1
ATOM 951 C CA . LEU A 1 114 ? 7.664 20.984 5.438 1 97.31 114 LEU A CA 1
ATOM 952 C C . LEU A 1 114 ? 7.824 20.781 6.941 1 97.31 114 LEU A C 1
ATOM 954 O O . LEU A 1 114 ? 7.133 21.438 7.734 1 97.31 114 LEU A O 1
ATOM 958 N N . LEU A 1 115 ? 8.75 19.938 7.34 1 97.31 115 LEU A N 1
ATOM 959 C CA . LEU A 1 115 ? 8.992 19.641 8.75 1 97.31 115 LEU A CA 1
ATOM 960 C C . LEU A 1 115 ? 9.461 20.875 9.5 1 97.31 115 LEU A C 1
ATOM 962 O O . LEU A 1 115 ? 9.031 21.125 10.625 1 97.31 115 LEU A O 1
ATOM 966 N N . ARG A 1 116 ? 10.266 21.672 8.914 1 96.56 116 ARG A N 1
ATOM 967 C CA . ARG A 1 116 ? 10.75 22.891 9.539 1 96.56 116 ARG A CA 1
ATOM 968 C C . ARG A 1 116 ? 9.594 23.859 9.805 1 96.56 116 ARG A C 1
ATOM 970 O O . ARG A 1 116 ? 9.516 24.453 10.883 1 96.56 116 ARG A O 1
ATOM 977 N N . GLU A 1 117 ? 8.758 23.984 8.875 1 94.81 117 GLU A N 1
ATOM 978 C CA . GLU A 1 117 ? 7.613 24.875 9.023 1 94.81 117 GLU A CA 1
ATOM 979 C C . GLU A 1 117 ? 6.672 24.375 10.125 1 94.81 117 GLU A C 1
ATOM 981 O O . GLU A 1 117 ? 6.203 25.172 10.945 1 94.81 117 GLU A O 1
ATOM 986 N N . VAL A 1 118 ? 6.398 23.125 10.109 1 94.81 118 VAL A N 1
ATOM 987 C CA . VAL A 1 118 ? 5.516 22.531 11.109 1 94.81 118 VAL A CA 1
ATOM 988 C C . VAL A 1 118 ? 6.121 22.703 12.5 1 94.81 118 VAL A C 1
ATOM 990 O O . VAL A 1 118 ? 5.426 23.094 13.445 1 94.81 118 VAL A O 1
ATOM 993 N N . GLU A 1 119 ? 7.426 22.469 12.633 1 93.94 119 GLU A N 1
ATOM 994 C CA . GLU A 1 119 ? 8.117 22.578 13.914 1 93.94 119 GLU A CA 1
ATOM 995 C C . GLU A 1 119 ? 8.133 24.031 14.391 1 93.94 119 GLU A C 1
ATOM 997 O O . GLU A 1 119 ? 7.961 24.297 15.586 1 93.94 119 GLU A O 1
ATOM 1002 N N . ALA A 1 120 ? 8.312 24.938 13.492 1 91.44 120 ALA A N 1
ATOM 1003 C CA . ALA A 1 120 ? 8.289 26.359 13.836 1 91.44 120 ALA A CA 1
ATOM 1004 C C . ALA A 1 120 ? 6.941 26.766 14.422 1 91.44 120 ALA A C 1
ATOM 1006 O O . ALA A 1 120 ? 6.875 27.547 15.375 1 91.44 120 ALA A O 1
ATOM 1007 N N . HIS A 1 121 ? 5.891 26.234 13.883 1 88.75 121 HIS A N 1
ATOM 1008 C CA . HIS A 1 121 ? 4.551 26.531 14.383 1 88.75 121 HIS A CA 1
ATOM 1009 C C . HIS A 1 121 ? 4.332 25.906 15.758 1 88.75 121 HIS A C 1
ATOM 1011 O O . HIS A 1 121 ? 3.748 26.531 16.641 1 88.75 121 HIS A O 1
ATOM 1017 N N . LEU A 1 122 ? 4.723 24.672 15.914 1 90.31 122 LEU A N 1
ATOM 1018 C CA . LEU A 1 122 ? 4.535 23.953 17.172 1 90.31 122 LEU A CA 1
ATOM 1019 C C . LEU A 1 122 ? 5.344 24.578 18.297 1 90.31 122 LEU A C 1
ATOM 1021 O O . LEU A 1 122 ? 4.902 24.609 19.438 1 90.31 122 LEU A O 1
ATOM 1025 N N . ASP A 1 123 ? 6.508 25.094 18.016 1 87.06 123 ASP A N 1
ATOM 1026 C CA . ASP A 1 123 ? 7.363 25.781 18.984 1 87.06 123 ASP A CA 1
ATOM 1027 C C . ASP A 1 123 ? 6.723 27.078 19.469 1 87.06 123 ASP A C 1
ATOM 1029 O O . ASP A 1 123 ? 6.902 27.469 20.625 1 87.06 123 ASP A O 1
ATOM 1033 N N . LYS A 1 124 ? 5.953 27.703 18.609 1 84.06 124 LYS A N 1
ATOM 1034 C CA . LYS A 1 124 ? 5.289 28.969 18.969 1 84.06 124 LYS A CA 1
ATOM 1035 C C . LYS A 1 124 ? 4.113 28.719 19.906 1 84.06 124 LYS A C 1
ATOM 1037 O O . LYS A 1 124 ? 3.854 29.516 20.797 1 84.06 124 LYS A O 1
ATOM 1042 N N . VAL A 1 125 ? 3.35 27.656 19.703 1 76.38 125 VAL A N 1
ATOM 1043 C CA . VAL A 1 125 ? 2.152 27.375 20.484 1 76.38 125 VAL A CA 1
ATOM 1044 C C . VAL A 1 125 ? 2.535 26.656 21.781 1 76.38 125 VAL A C 1
ATOM 1046 O O . VAL A 1 125 ? 1.888 26.844 22.812 1 76.38 125 VAL A O 1
ATOM 1049 N N . GLU A 1 126 ? 3.371 25.609 21.734 1 64.06 126 GLU A N 1
ATOM 1050 C CA . GLU A 1 126 ? 3.844 24.906 22.922 1 64.06 126 GLU A CA 1
ATOM 1051 C C . GLU A 1 126 ? 5.301 25.234 23.219 1 64.06 126 GLU A C 1
ATOM 1053 O O . GLU A 1 126 ? 6.203 24.469 22.891 1 64.06 126 GLU A O 1
ATOM 1058 N N . PRO A 1 127 ? 5.477 26.391 23.422 1 55.78 127 PRO A N 1
ATOM 1059 C CA . PRO A 1 127 ? 6.895 26.641 23.688 1 55.78 127 PRO A CA 1
ATOM 1060 C C . PRO A 1 127 ? 7.52 25.594 24.594 1 55.78 127 PRO A C 1
ATOM 1062 O O . PRO A 1 127 ? 6.809 24.891 25.312 1 55.78 127 PRO A O 1
ATOM 1065 N N . GLU A 1 128 ? 8.789 25.094 24.422 1 49.38 128 GLU A N 1
ATOM 1066 C CA . GLU A 1 128 ? 9.516 24.109 25.219 1 49.38 128 GLU A CA 1
ATOM 1067 C C . GLU A 1 128 ? 9.125 24.203 26.688 1 49.38 128 GLU A C 1
ATOM 1069 O O . GLU A 1 128 ? 9.695 25 27.438 1 49.38 128 GLU A O 1
ATOM 1074 N N . GLU A 1 129 ? 8.039 24.469 27.109 1 45.41 129 GLU A N 1
ATOM 1075 C CA . GLU A 1 129 ? 8.219 24.016 28.469 1 45.41 129 GLU A CA 1
ATOM 1076 C C . GLU A 1 129 ? 8.789 22.594 28.516 1 45.41 129 GLU A C 1
ATOM 1078 O O . GLU A 1 129 ? 8.93 21.953 27.469 1 45.41 129 GLU A O 1
ATOM 1083 N N . ASP A 1 130 ? 8.336 21.578 29.688 1 39.69 130 ASP A N 1
ATOM 1084 C CA . ASP A 1 130 ? 8.711 20.203 30.047 1 39.69 130 ASP A CA 1
ATOM 1085 C C . ASP A 1 130 ? 8.406 19.234 28.906 1 39.69 130 ASP A C 1
ATOM 1087 O O . ASP A 1 130 ? 7.25 18.875 28.688 1 39.69 130 ASP A O 1
ATOM 1091 N N . SER A 1 131 ? 8.859 19.266 27.719 1 41.19 131 SER A N 1
ATOM 1092 C CA . SER A 1 131 ? 8.898 18.375 26.547 1 41.19 131 SER A CA 1
ATOM 1093 C C . SER A 1 131 ? 8.805 16.922 26.969 1 41.19 131 SER A C 1
ATOM 1095 O O . SER A 1 131 ? 8.938 16.016 26.125 1 41.19 131 SER A O 1
ATOM 1097 N N . SER A 1 132 ? 8.898 16.656 28.25 1 36.47 132 SER A N 1
ATOM 1098 C CA . SER A 1 132 ? 8.922 15.273 28.719 1 36.47 132 SER A CA 1
ATOM 1099 C C . SER A 1 132 ? 7.617 14.555 28.375 1 36.47 132 SER A C 1
ATOM 1101 O O . SER A 1 132 ? 7.543 13.328 28.438 1 36.47 132 SER A O 1
ATOM 1103 N N . SER A 1 133 ? 6.457 15.227 28.484 1 36.44 133 SER A N 1
ATOM 1104 C CA . SER A 1 133 ? 5.219 14.469 28.594 1 36.44 133 SER A CA 1
ATOM 1105 C C . SER A 1 133 ? 4.73 14.008 27.234 1 36.44 133 SER A C 1
ATOM 1107 O O . SER A 1 133 ? 3.768 13.242 27.125 1 36.44 133 SER A O 1
ATOM 1109 N N . SER A 1 134 ? 5 14.711 26.219 1 37.06 134 SER A N 1
ATOM 1110 C CA . SER A 1 134 ? 4.164 14.5 25.047 1 37.06 134 SER A CA 1
ATOM 1111 C C . SER A 1 134 ? 4.582 13.242 24.281 1 37.06 134 SER A C 1
ATOM 1113 O O . SER A 1 134 ? 4.332 13.125 23.078 1 37.06 134 SER A O 1
ATOM 1115 N N . ILE A 1 135 ? 5.523 12.523 24.75 1 34.78 135 ILE A N 1
ATOM 1116 C CA . ILE A 1 135 ? 5.773 11.281 24.031 1 34.78 135 ILE A CA 1
ATOM 1117 C C . ILE A 1 135 ? 4.496 10.445 23.984 1 34.78 135 ILE A C 1
ATOM 1119 O O . ILE A 1 135 ? 4.156 9.75 24.938 1 34.78 135 ILE A O 1
ATOM 1123 N N . VAL A 1 136 ? 3.418 10.898 23.766 1 36.75 136 VAL A N 1
ATOM 1124 C CA . VAL A 1 136 ? 2.34 9.977 23.406 1 36.75 136 VAL A CA 1
ATOM 1125 C C . VAL A 1 136 ? 2.879 8.875 22.5 1 36.75 136 VAL A C 1
ATOM 1127 O O . VAL A 1 136 ? 3.357 9.141 21.406 1 36.75 136 VAL A O 1
ATOM 1130 N N . SER A 1 137 ? 3.479 7.73 23.094 1 34.25 137 SER A N 1
ATOM 1131 C CA . SER A 1 137 ? 4.309 6.59 22.719 1 34.25 137 SER A CA 1
ATOM 1132 C C . SER A 1 137 ? 3.717 5.852 21.531 1 34.25 137 SER A C 1
ATOM 1134 O O . SER A 1 137 ? 2.51 5.918 21.281 1 34.25 137 SER A O 1
ATOM 1136 N N . SER A 1 138 ? 4.555 5.48 20.562 1 38.16 138 SER A N 1
ATOM 1137 C CA . SER A 1 138 ? 4.41 4.398 19.594 1 38.16 138 SER A CA 1
ATOM 1138 C C . SER A 1 138 ? 3.455 3.322 20.094 1 38.16 138 SER A C 1
ATOM 1140 O O . SER A 1 138 ? 2.938 2.525 19.312 1 38.16 138 SER A O 1
ATOM 1142 N N . GLU A 1 139 ? 3.227 3.34 21.375 1 39.22 139 GLU A N 1
ATOM 1143 C CA . GLU A 1 139 ? 2.443 2.289 22.031 1 39.22 139 GLU A CA 1
ATOM 1144 C C . GLU A 1 139 ? 0.948 2.508 21.812 1 39.22 139 GLU A C 1
ATOM 1146 O O . GLU A 1 139 ? 0.193 1.548 21.641 1 39.22 139 GLU A O 1
ATOM 1151 N N . GLU A 1 140 ? 0.521 3.713 21.953 1 40 140 GLU A N 1
ATOM 1152 C CA . GLU A 1 140 ? -0.918 3.889 21.781 1 40 140 GLU A CA 1
ATOM 1153 C C . GLU A 1 140 ? -1.339 3.59 20.344 1 40 140 GLU A C 1
ATOM 1155 O O . GLU A 1 140 ? -2.406 3.02 20.109 1 40 140 GLU A O 1
ATOM 1160 N N . PHE A 1 141 ? -0.506 3.938 19.422 1 39.09 141 PHE A N 1
ATOM 1161 C CA . PHE A 1 141 ? -0.804 3.57 18.031 1 39.09 141 PHE A CA 1
ATOM 1162 C C . PHE A 1 141 ? -0.787 2.057 17.859 1 39.09 141 PHE A C 1
ATOM 1164 O O . PHE A 1 141 ? -1.599 1.503 17.125 1 39.09 141 PHE A O 1
ATOM 1171 N N . SER A 1 142 ? 0.098 1.328 18.625 1 42.53 142 SER A N 1
ATOM 1172 C CA . SER A 1 142 ? 0.114 -0.13 18.562 1 42.53 142 SER A CA 1
ATOM 1173 C C . SER A 1 142 ? -1.154 -0.719 19.172 1 42.53 142 SER A C 1
ATOM 1175 O O . SER A 1 142 ? -1.616 -1.781 18.75 1 42.53 142 SER A O 1
ATOM 1177 N N . PHE A 1 143 ? -1.687 -0.104 20.141 1 40.75 143 PHE A N 1
ATOM 1178 C CA . PHE A 1 143 ? -2.887 -0.596 20.812 1 40.75 143 PHE A CA 1
ATOM 1179 C C . PHE A 1 143 ? -4.098 -0.484 19.891 1 40.75 143 PHE A C 1
ATOM 1181 O O . PHE A 1 143 ? -4.938 -1.387 19.859 1 40.75 143 PHE A O 1
ATOM 1188 N N . LEU A 1 144 ? -4.289 0.633 19.281 1 37.88 144 LEU A N 1
ATOM 1189 C CA . LEU A 1 144 ? -5.418 0.753 18.359 1 37.88 144 LEU A CA 1
ATOM 1190 C C . LEU A 1 144 ? -5.32 -0.279 17.25 1 37.88 144 LEU A C 1
ATOM 1192 O O . LEU A 1 144 ? -6.34 -0.726 16.719 1 37.88 144 LEU A O 1
ATOM 1196 N N . LEU A 1 145 ? -4.082 -0.663 17.016 1 38.97 145 LEU A N 1
ATOM 1197 C CA . LEU A 1 145 ? -3.916 -1.718 16.031 1 38.97 145 LEU A CA 1
ATOM 1198 C C . LEU A 1 145 ? -4.133 -3.092 16.656 1 38.97 145 LEU A C 1
ATOM 1200 O O . LEU A 1 145 ? -4.5 -4.043 15.953 1 38.97 145 LEU A O 1
ATOM 1204 N N . ALA A 1 146 ? -3.758 -3.297 17.984 1 38.81 146 ALA A N 1
ATOM 1205 C CA . ALA A 1 146 ? -3.795 -4.609 18.625 1 38.81 146 ALA A CA 1
ATOM 1206 C C . ALA A 1 146 ? -5.184 -4.91 19.172 1 38.81 146 ALA A C 1
ATOM 1208 O O . ALA A 1 146 ? -5.508 -6.062 19.469 1 38.81 146 ALA A O 1
ATOM 1209 N N . SER A 1 147 ? -5.965 -3.984 19.609 1 37.38 147 SER A N 1
ATOM 1210 C CA . SER A 1 147 ? -7.055 -4.254 20.531 1 37.38 147 SER A CA 1
ATOM 1211 C C . SER A 1 147 ? -8.211 -4.957 19.844 1 37.38 147 SER A C 1
ATOM 1213 O O . SER A 1 147 ? -9.375 -4.746 20.188 1 37.38 147 SER A O 1
ATOM 1215 N N . ASP A 1 148 ? -8.195 -5.621 18.781 1 36.5 148 ASP A N 1
ATOM 1216 C CA . ASP A 1 148 ? -9.492 -6.285 18.656 1 36.5 148 ASP A CA 1
ATOM 1217 C C . ASP A 1 148 ? -9.68 -7.344 19.734 1 36.5 148 ASP A C 1
ATOM 1219 O O . ASP A 1 148 ? -9.125 -8.438 19.641 1 36.5 148 ASP A O 1
ATOM 1223 N N . PRO A 1 149 ? -9.578 -6.98 21.172 1 33.56 149 PRO A N 1
ATOM 1224 C CA . PRO A 1 149 ? -9.922 -8.094 22.062 1 33.56 149 PRO A CA 1
ATOM 1225 C C . PRO A 1 149 ? -11.32 -8.648 21.797 1 33.56 149 PRO A C 1
ATOM 1227 O O . PRO A 1 149 ? -12.219 -7.906 21.391 1 33.56 149 PRO A O 1
ATOM 1230 N N . ASP A 1 150 ? -11.445 -10.008 21.562 1 35.84 150 ASP A N 1
ATOM 1231 C CA . ASP A 1 150 ? -12.633 -10.859 21.625 1 35.84 150 A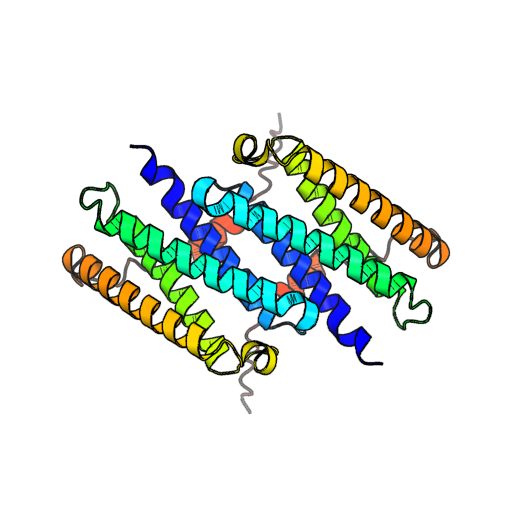SP A CA 1
ATOM 1232 C C . ASP A 1 150 ? -13.352 -10.695 22.969 1 35.84 150 ASP A C 1
ATOM 1234 O O . ASP A 1 150 ? -12.812 -11.047 24.016 1 35.84 150 ASP A O 1
ATOM 1238 N N . ASP A 1 151 ? -14.008 -9.594 23.344 1 34.19 151 ASP A N 1
ATOM 1239 C CA . ASP A 1 151 ? -14.883 -9.562 24.516 1 34.19 151 ASP A CA 1
ATOM 1240 C C . ASP A 1 151 ? -15.898 -10.703 24.469 1 34.19 151 ASP A C 1
ATOM 1242 O O . ASP A 1 151 ? -16.938 -10.586 23.812 1 34.19 151 ASP A O 1
ATOM 1246 N N . THR A 1 152 ? -15.516 -11.977 24.406 1 30.34 152 THR A N 1
ATOM 1247 C CA . THR A 1 152 ? -16.469 -13.078 24.547 1 30.34 152 THR A CA 1
ATOM 1248 C C . THR A 1 152 ? -17.016 -13.133 25.969 1 30.34 152 THR A C 1
ATOM 1250 O O . THR A 1 152 ? -17.359 -14.211 26.469 1 30.34 152 THR A O 1
ATOM 1253 N N . GLU A 1 153 ? -17.188 -12.023 26.797 1 30.47 153 GLU A N 1
ATOM 1254 C CA . GLU A 1 153 ? -17.766 -12.375 28.094 1 30.47 153 GLU A CA 1
ATOM 1255 C C . GLU A 1 153 ? -19.188 -12.883 27.938 1 30.47 153 GLU A C 1
ATOM 1257 O O . GLU A 1 153 ? -20.062 -12.156 27.469 1 30.47 153 GLU A O 1
ATOM 1262 N N . GLN A 1 154 ? -19.344 -14.25 27.656 1 32.12 154 GLN A N 1
ATOM 1263 C CA . GLN A 1 154 ? -20.578 -15.016 27.812 1 32.12 154 GLN A CA 1
ATOM 1264 C C . GLN A 1 154 ? -21.188 -14.797 29.203 1 32.12 154 GLN A C 1
ATOM 1266 O O . GLN A 1 154 ? -20.516 -15 30.219 1 32.12 154 GLN A O 1
ATOM 1271 N N . GLY A 1 155 ? -22.172 -13.789 29.328 1 26.19 155 GLY A N 1
ATOM 1272 C CA . GLY A 1 155 ? -23.141 -13.625 30.391 1 26.19 155 GLY A CA 1
ATOM 1273 C C . GLY A 1 155 ? -23.734 -14.938 30.875 1 26.19 155 GLY A C 1
ATOM 1274 O O . GLY A 1 155 ? -24.297 -15.703 30.078 1 26.19 155 GLY A O 1
ATOM 1275 N N . ALA A 1 156 ? -23.156 -15.578 31.891 1 29.09 156 ALA A N 1
ATOM 1276 C CA . ALA A 1 156 ? -23.625 -16.688 32.719 1 29.09 156 ALA A CA 1
ATOM 1277 C C . ALA A 1 156 ? -24.938 -16.344 33.406 1 29.09 156 ALA A C 1
ATOM 1279 O O . ALA A 1 156 ? -24.969 -15.477 34.281 1 29.09 156 ALA A O 1
ATOM 1280 N N . THR A 1 157 ? -26.047 -15.961 32.562 1 25.11 157 THR A N 1
ATOM 1281 C CA . THR A 1 157 ? -27.234 -16.281 33.344 1 25.11 157 THR A CA 1
ATOM 1282 C C . THR A 1 157 ? -27.391 -17.781 33.531 1 25.11 157 THR A C 1
ATOM 1284 O O . THR A 1 157 ? -27.062 -18.547 32.625 1 25.11 157 THR A O 1
ATOM 1287 N N . MET B 1 1 ? 17.234 -20.859 -13.086 1 34.91 1 MET B N 1
ATOM 1288 C CA . MET B 1 1 ? 17.281 -21.234 -11.68 1 34.91 1 MET B CA 1
ATOM 1289 C C . MET B 1 1 ? 16.734 -20.125 -10.789 1 34.91 1 MET B C 1
ATOM 1291 O O . MET B 1 1 ? 16.641 -20.281 -9.57 1 34.91 1 MET B O 1
ATOM 1295 N N . PRO B 1 2 ? 16.859 -18.734 -11.102 1 42.59 2 PRO B N 1
ATOM 1296 C CA . PRO B 1 2 ? 16.781 -17.391 -10.539 1 42.59 2 PRO B CA 1
ATOM 1297 C C . PRO B 1 2 ? 15.359 -16.984 -10.156 1 42.59 2 PRO B C 1
ATOM 1299 O O . PRO B 1 2 ? 15.164 -16.016 -9.414 1 42.59 2 PRO B O 1
ATOM 1302 N N . ALA B 1 3 ? 14.5 -17.641 -10.758 1 48.03 3 ALA B N 1
ATOM 1303 C CA . ALA B 1 3 ? 13.07 -17.328 -10.727 1 48.03 3 ALA B CA 1
ATOM 1304 C C . ALA B 1 3 ? 12.5 -17.5 -9.32 1 48.03 3 ALA B C 1
ATOM 1306 O O . ALA B 1 3 ? 11.562 -16.797 -8.93 1 48.03 3 ALA B O 1
ATOM 1307 N N . LYS B 1 4 ? 13.039 -18.609 -8.57 1 52.94 4 LYS B N 1
ATOM 1308 C CA . LYS B 1 4 ? 12.562 -19.188 -7.309 1 52.94 4 LYS B CA 1
ATOM 1309 C C . LYS B 1 4 ? 12.562 -18.141 -6.199 1 52.94 4 LYS B C 1
ATOM 1311 O O . LYS B 1 4 ? 11.68 -18.141 -5.336 1 52.94 4 LYS B O 1
ATOM 1316 N N . ILE B 1 5 ? 13.586 -17.188 -6.348 1 57.06 5 ILE B N 1
ATOM 1317 C CA . ILE B 1 5 ? 14.109 -16.547 -5.152 1 57.06 5 ILE B CA 1
ATOM 1318 C C . ILE B 1 5 ? 13.125 -15.477 -4.668 1 57.06 5 ILE B C 1
ATOM 1320 O O . ILE B 1 5 ? 13.008 -15.234 -3.463 1 57.06 5 ILE B O 1
ATOM 1324 N N . HIS B 1 6 ? 12.117 -15.266 -5.473 1 80.56 6 HIS B N 1
ATOM 1325 C CA . HIS B 1 6 ? 11.398 -14.078 -5.023 1 80.56 6 HIS B CA 1
ATOM 1326 C C . HIS B 1 6 ? 9.914 -14.383 -4.82 1 80.56 6 HIS B C 1
ATOM 1328 O O . HIS B 1 6 ? 9.148 -13.516 -4.398 1 80.56 6 HIS B O 1
ATOM 1334 N N . TYR B 1 7 ? 9.672 -15.656 -4.918 1 84 7 TYR B N 1
ATOM 1335 C CA . TYR B 1 7 ? 8.242 -15.906 -5.055 1 84 7 TYR B CA 1
ATOM 1336 C C . TYR B 1 7 ? 7.52 -15.695 -3.729 1 84 7 TYR B C 1
ATOM 1338 O O . TYR B 1 7 ? 6.535 -14.953 -3.662 1 84 7 TYR B O 1
ATOM 1346 N N . GLN B 1 8 ? 8.07 -16.234 -2.748 1 87.19 8 GLN B N 1
ATOM 1347 C CA . GLN B 1 8 ? 7.426 -16.125 -1.443 1 87.19 8 GLN B CA 1
ATOM 1348 C C . GLN B 1 8 ? 7.422 -14.688 -0.94 1 87.19 8 GLN B C 1
ATOM 1350 O O . GLN B 1 8 ? 6.398 -14.195 -0.45 1 87.19 8 GLN B O 1
ATOM 1355 N N . ASP B 1 9 ? 8.516 -14.047 -1.141 1 92.88 9 ASP B N 1
ATOM 1356 C CA . ASP B 1 9 ? 8.609 -12.648 -0.723 1 92.88 9 ASP B CA 1
ATOM 1357 C C . ASP B 1 9 ? 7.641 -11.773 -1.514 1 92.88 9 ASP B C 1
ATOM 1359 O O . ASP B 1 9 ? 7.008 -10.875 -0.953 1 92.88 9 ASP B O 1
ATOM 1363 N N . ASN B 1 10 ? 7.527 -12.062 -2.801 1 95.12 10 ASN B N 1
ATOM 1364 C CA . ASN B 1 10 ? 6.586 -11.32 -3.631 1 95.12 10 ASN B CA 1
ATOM 1365 C C . ASN B 1 10 ? 5.152 -11.477 -3.131 1 95.12 10 ASN B C 1
ATOM 1367 O O . ASN B 1 10 ? 4.426 -10.492 -2.99 1 95.12 10 ASN B O 1
ATOM 1371 N N . LEU B 1 11 ? 4.84 -12.695 -2.834 1 95.38 11 LEU B N 1
ATOM 1372 C CA . LEU B 1 11 ? 3.475 -12.961 -2.393 1 95.38 11 LEU B CA 1
ATOM 1373 C C . LEU B 1 11 ? 3.229 -12.383 -1.002 1 95.38 11 LEU B C 1
ATOM 1375 O O . LEU B 1 11 ? 2.131 -11.906 -0.708 1 95.38 11 LEU B O 1
ATOM 1379 N N . PHE B 1 12 ? 4.211 -12.445 -0.209 1 93.81 12 PHE B N 1
ATOM 1380 C CA . PHE B 1 12 ? 4.102 -11.844 1.116 1 93.81 12 PHE B CA 1
ATOM 1381 C C . PHE B 1 12 ? 3.855 -10.344 1.014 1 93.81 12 PHE B C 1
ATOM 1383 O O . PHE B 1 12 ? 2.998 -9.797 1.715 1 93.81 12 PHE B O 1
ATOM 1390 N N . PHE B 1 13 ? 4.57 -9.742 0.169 1 96.62 13 PHE B N 1
ATOM 1391 C CA . PHE B 1 13 ? 4.402 -8.305 0.006 1 96.62 13 PHE B CA 1
ATOM 1392 C C . PHE B 1 13 ? 3.018 -7.98 -0.54 1 96.62 13 PHE B C 1
ATOM 1394 O O . PHE B 1 13 ? 2.373 -7.031 -0.087 1 96.62 13 PHE B O 1
ATOM 1401 N N . LEU B 1 14 ? 2.549 -8.75 -1.445 1 97.94 14 LEU B N 1
ATOM 1402 C CA . LEU B 1 14 ? 1.194 -8.562 -1.952 1 97.94 14 LEU B CA 1
ATOM 1403 C C . LEU B 1 14 ? 0.172 -8.68 -0.825 1 97.94 14 LEU B C 1
ATOM 1405 O O . LEU B 1 14 ? -0.751 -7.867 -0.736 1 97.94 14 LEU B O 1
ATOM 1409 N N . HIS B 1 15 ? 0.379 -9.672 -0.019 1 96.38 15 HIS B N 1
ATOM 1410 C CA . HIS B 1 15 ? -0.508 -9.859 1.124 1 96.38 15 HIS B CA 1
ATOM 1411 C C . HIS B 1 15 ? -0.485 -8.641 2.045 1 96.38 15 HIS B C 1
ATOM 1413 O O . HIS B 1 15 ? -1.528 -8.219 2.547 1 96.38 15 HIS B O 1
ATOM 1419 N N . SER B 1 16 ? 0.678 -8.094 2.252 1 96.94 16 SER B N 1
ATOM 1420 C CA . SER B 1 16 ? 0.822 -6.906 3.09 1 96.94 16 SER B CA 1
ATOM 1421 C C . SER B 1 16 ? 0.087 -5.715 2.488 1 96.94 16 SER B C 1
ATOM 1423 O O . SER B 1 16 ? -0.516 -4.922 3.215 1 96.94 16 SER B O 1
ATOM 1425 N N . ILE B 1 17 ? 0.171 -5.586 1.181 1 98 17 ILE B N 1
ATOM 1426 C CA . ILE B 1 17 ? -0.541 -4.516 0.492 1 98 17 ILE B CA 1
ATOM 1427 C C . ILE B 1 17 ? -2.045 -4.672 0.709 1 98 17 ILE B C 1
ATOM 1429 O O . ILE B 1 17 ? -2.73 -3.711 1.062 1 98 17 ILE B O 1
ATOM 1433 N N . ILE B 1 18 ? -2.576 -5.848 0.565 1 97.88 18 ILE B N 1
ATOM 1434 C CA . ILE B 1 18 ? -3.994 -6.133 0.748 1 97.88 18 ILE B CA 1
ATOM 1435 C C . ILE B 1 18 ? -4.422 -5.746 2.162 1 97.88 18 ILE B C 1
ATOM 1437 O O . ILE B 1 18 ? -5.418 -5.043 2.344 1 97.88 18 ILE B O 1
ATOM 1441 N N . ARG B 1 19 ? -3.645 -6.156 3.115 1 96.5 19 ARG B N 1
ATOM 1442 C CA . ARG B 1 19 ? -3.959 -5.879 4.512 1 96.5 19 ARG B CA 1
ATOM 1443 C C . ARG B 1 19 ? -3.957 -4.383 4.789 1 96.5 19 ARG B C 1
ATOM 1445 O O . ARG B 1 19 ? -4.801 -3.883 5.539 1 96.5 19 ARG B O 1
ATOM 1452 N N . THR B 1 20 ? -3.029 -3.734 4.227 1 97.31 20 THR B N 1
ATOM 1453 C CA . THR B 1 20 ? -2.928 -2.291 4.418 1 97.31 20 THR B CA 1
ATOM 1454 C C . THR B 1 20 ? -4.152 -1.583 3.854 1 97.31 20 THR B C 1
ATOM 1456 O O . THR B 1 20 ? -4.746 -0.729 4.52 1 97.31 20 THR B O 1
ATOM 1459 N N . VAL B 1 21 ? -4.551 -1.933 2.678 1 97.12 21 VAL B N 1
ATOM 1460 C CA . VAL B 1 21 ? -5.711 -1.316 2.039 1 97.12 21 VAL B CA 1
ATOM 1461 C C . VAL B 1 21 ? -6.977 -1.655 2.826 1 97.12 21 VAL B C 1
ATOM 1463 O O . VAL B 1 21 ? -7.832 -0.795 3.035 1 97.12 21 VAL B O 1
ATOM 1466 N N . GLU B 1 22 ? -7.066 -2.861 3.275 1 94.5 22 GLU B N 1
ATOM 1467 C CA . GLU B 1 22 ? -8.203 -3.281 4.082 1 94.5 22 GLU B CA 1
ATOM 1468 C C . GLU B 1 22 ? -8.312 -2.453 5.359 1 94.5 22 GLU B C 1
ATOM 1470 O O . GLU B 1 22 ? -9.398 -1.995 5.719 1 94.5 22 GLU B O 1
ATOM 1475 N N . SER B 1 23 ? -7.184 -2.297 5.961 1 92.88 23 SER B N 1
ATOM 1476 C CA . SER B 1 23 ? -7.148 -1.483 7.172 1 92.88 23 SER B CA 1
ATOM 1477 C C . SER B 1 23 ? -7.562 -0.044 6.883 1 92.88 23 SER B C 1
ATOM 1479 O O . SER B 1 23 ? -8.273 0.575 7.68 1 92.88 23 SER B O 1
ATOM 1481 N N . GLY B 1 24 ? -7.078 0.463 5.754 1 93.81 24 GLY B N 1
ATOM 1482 C CA . GLY B 1 24 ? -7.453 1.81 5.355 1 93.81 24 GLY B CA 1
ATOM 1483 C C . GLY B 1 24 ? -8.945 1.982 5.172 1 93.81 24 GLY B C 1
ATOM 1484 O O . GLY B 1 24 ? -9.516 2.996 5.582 1 93.81 24 GLY B O 1
ATOM 1485 N N . LEU B 1 25 ? -9.586 1.008 4.684 1 93.62 25 LEU B N 1
ATOM 1486 C CA . LEU B 1 25 ? -11.016 1.082 4.375 1 93.62 25 LEU B CA 1
ATOM 1487 C C . LEU B 1 25 ? -11.852 0.966 5.648 1 93.62 25 LEU B C 1
ATOM 1489 O O . LEU B 1 25 ? -13.047 1.266 5.637 1 93.62 25 LEU B O 1
ATOM 1493 N N . ARG B 1 26 ? -11.281 0.525 6.707 1 90.44 26 ARG B N 1
ATOM 1494 C CA . ARG B 1 26 ? -11.961 0.448 7.996 1 90.44 26 ARG B CA 1
ATOM 1495 C C . ARG B 1 26 ? -11.867 1.773 8.742 1 90.44 26 ARG B C 1
ATOM 1497 O O . ARG B 1 26 ? -12.562 1.979 9.742 1 90.44 26 ARG B O 1
ATOM 1504 N N . LEU B 1 27 ? -11.008 2.604 8.219 1 90.5 27 LEU B N 1
ATOM 1505 C CA . LEU B 1 27 ? -10.844 3.934 8.789 1 90.5 27 LEU B CA 1
ATOM 1506 C C . LEU B 1 27 ? -11.766 4.941 8.109 1 90.5 27 LEU B C 1
ATOM 1508 O O . LEU B 1 27 ? -12.406 4.621 7.109 1 90.5 27 LEU B O 1
ATOM 1512 N N . ASP B 1 28 ? -11.875 6.09 8.742 1 89.69 28 ASP B N 1
ATOM 1513 C CA . ASP B 1 28 ? -12.625 7.184 8.133 1 89.69 28 ASP B CA 1
ATOM 1514 C C . ASP B 1 28 ? -11.711 8.086 7.309 1 89.69 28 ASP B C 1
ATOM 1516 O O . ASP B 1 28 ? -11.578 9.273 7.598 1 89.69 28 ASP B O 1
ATOM 1520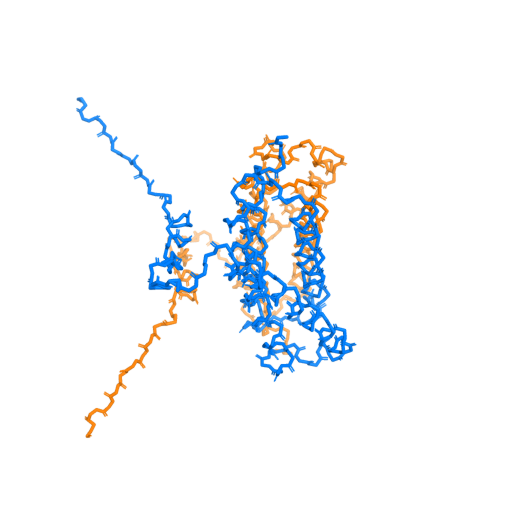 N N . ILE B 1 29 ? -11.156 7.484 6.273 1 93.38 29 ILE B N 1
ATOM 1521 C CA . ILE B 1 29 ? -10.25 8.242 5.414 1 93.38 29 ILE B CA 1
ATOM 1522 C C . ILE B 1 29 ? -11.047 8.922 4.301 1 93.38 29 ILE B C 1
ATOM 1524 O O . ILE B 1 29 ? -12.156 8.492 3.971 1 93.38 29 ILE B O 1
ATOM 1528 N N . ASP B 1 30 ? -10.539 9.969 3.777 1 93 30 ASP B N 1
ATOM 1529 C CA . ASP B 1 30 ? -11.219 10.789 2.775 1 93 30 ASP B CA 1
ATOM 1530 C C . ASP B 1 30 ? -11.094 10.172 1.385 1 93 30 ASP B C 1
ATOM 1532 O O . ASP B 1 30 ? -9.992 10.07 0.839 1 93 30 ASP B O 1
ATOM 1536 N N . PRO B 1 31 ? -12.188 9.789 0.793 1 93 31 PRO B N 1
ATOM 1537 C CA . PRO B 1 31 ? -12.148 9.195 -0.545 1 93 31 PRO B CA 1
ATOM 1538 C C . PRO B 1 31 ? -11.562 10.133 -1.593 1 93 31 PRO B C 1
ATOM 1540 O O . PRO B 1 31 ? -11.016 9.68 -2.602 1 93 31 PRO B O 1
ATOM 1543 N N . GLU B 1 32 ? -11.594 11.391 -1.38 1 90.81 32 GLU B N 1
ATOM 1544 C CA . GLU B 1 32 ? -11.047 12.344 -2.338 1 90.81 32 GLU B CA 1
ATOM 1545 C C . GLU B 1 32 ? -9.539 12.156 -2.496 1 90.81 32 GLU B C 1
ATOM 1547 O O . GLU B 1 32 ? -8.992 12.375 -3.58 1 90.81 32 GLU B O 1
ATOM 1552 N N . TYR B 1 33 ? -8.93 11.656 -1.393 1 93 33 TYR B N 1
ATOM 1553 C CA . TYR B 1 33 ? -7.484 11.469 -1.434 1 93 33 TYR B CA 1
ATOM 1554 C C . TYR B 1 33 ? -7.125 10.047 -1.832 1 93 33 TYR B C 1
ATOM 1556 O O . TYR B 1 33 ? -6.121 9.812 -2.508 1 93 33 TYR B O 1
ATOM 1564 N N . PHE B 1 34 ? -7.992 9.148 -1.403 1 96.38 34 PHE B N 1
ATOM 1565 C CA . PHE B 1 34 ? -7.43 7.809 -1.331 1 96.38 34 PHE B CA 1
ATOM 1566 C C . PHE B 1 34 ? -8.141 6.867 -2.297 1 96.38 34 PHE B C 1
ATOM 1568 O O . PHE B 1 34 ? -7.672 5.754 -2.547 1 96.38 34 PHE B O 1
ATOM 1575 N N . ARG B 1 35 ? -9.25 7.27 -2.906 1 96.06 35 ARG B N 1
ATOM 1576 C CA . ARG B 1 35 ? -10.023 6.375 -3.764 1 96.06 35 ARG B CA 1
ATOM 1577 C C . ARG B 1 35 ? -9.164 5.824 -4.895 1 96.06 35 ARG B C 1
ATOM 1579 O O . ARG B 1 35 ? -9.055 4.605 -5.062 1 96.06 35 ARG B O 1
ATOM 1586 N N . ASP B 1 36 ? -8.5 6.711 -5.645 1 96.56 36 ASP B N 1
ATOM 1587 C CA . ASP B 1 36 ? -7.727 6.289 -6.805 1 96.56 36 ASP B CA 1
ATOM 1588 C C . ASP B 1 36 ? -6.52 5.453 -6.387 1 96.56 36 ASP B C 1
ATOM 1590 O O . ASP B 1 36 ? -6.176 4.473 -7.055 1 96.56 36 ASP B O 1
ATOM 1594 N N . LYS B 1 37 ? -5.938 5.84 -5.336 1 97.5 37 LYS B N 1
ATOM 1595 C CA . LYS B 1 37 ? -4.801 5.094 -4.805 1 97.5 37 LYS B CA 1
ATOM 1596 C C . LYS B 1 37 ? -5.195 3.664 -4.449 1 97.5 37 LYS B C 1
ATOM 1598 O O . LYS B 1 37 ? -4.488 2.715 -4.789 1 97.5 37 LYS B O 1
ATOM 1603 N N . ILE B 1 38 ? -6.301 3.529 -3.766 1 97.25 38 ILE B N 1
ATOM 1604 C CA . ILE B 1 38 ? -6.773 2.219 -3.328 1 97.25 38 ILE B CA 1
ATOM 1605 C C . ILE B 1 38 ? -7.156 1.377 -4.543 1 97.25 38 ILE B C 1
ATOM 1607 O O . ILE B 1 38 ? -6.824 0.19 -4.613 1 97.25 38 ILE B O 1
ATOM 1611 N N . LEU B 1 39 ? -7.762 1.969 -5.535 1 97.31 39 LEU B N 1
ATOM 1612 C CA . LEU B 1 39 ? -8.117 1.257 -6.762 1 97.31 39 LEU B CA 1
ATOM 1613 C C . LEU B 1 39 ? -6.867 0.791 -7.5 1 97.31 39 LEU B C 1
ATOM 1615 O O . LEU B 1 39 ? -6.816 -0.34 -7.988 1 97.31 39 LEU B O 1
ATOM 1619 N N . GLU B 1 40 ? -5.922 1.639 -7.547 1 97.62 40 GLU B N 1
ATOM 1620 C CA . GLU B 1 40 ? -4.66 1.272 -8.188 1 97.62 40 GLU B CA 1
ATOM 1621 C C . GLU B 1 40 ? -4.02 0.074 -7.488 1 97.62 40 GLU B C 1
ATOM 1623 O O . GLU B 1 40 ? -3.488 -0.821 -8.148 1 97.62 40 GLU B O 1
ATOM 1628 N N . ASP B 1 41 ? -4.074 0.101 -6.176 1 98.25 41 ASP B N 1
ATOM 1629 C CA . ASP B 1 41 ? -3.525 -1.023 -5.422 1 98.25 41 ASP B CA 1
ATOM 1630 C C . ASP B 1 41 ? -4.281 -2.312 -5.73 1 98.25 41 ASP B C 1
ATOM 1632 O O . ASP B 1 41 ? -3.674 -3.371 -5.898 1 98.25 41 ASP B O 1
ATOM 1636 N N . ILE B 1 42 ? -5.586 -2.193 -5.809 1 98 42 ILE B N 1
ATOM 1637 C CA . ILE B 1 42 ? -6.426 -3.35 -6.109 1 98 42 ILE B CA 1
ATOM 1638 C C . ILE B 1 42 ? -6.051 -3.918 -7.477 1 98 42 ILE B C 1
ATOM 1640 O O . ILE B 1 42 ? -5.84 -5.125 -7.617 1 98 42 ILE B O 1
ATOM 1644 N N . PHE B 1 43 ? -5.898 -3.047 -8.422 1 98.25 43 PHE B N 1
ATOM 1645 C CA . PHE B 1 43 ? -5.582 -3.484 -9.781 1 98.25 43 PHE B CA 1
ATOM 1646 C C . PHE B 1 43 ? -4.168 -4.043 -9.852 1 98.25 43 PHE B C 1
ATOM 1648 O O . PHE B 1 43 ? -3.912 -5.008 -10.578 1 98.25 43 PHE B O 1
ATOM 1655 N N . PHE B 1 44 ? -3.27 -3.502 -9.141 1 98.5 44 PHE B N 1
ATOM 1656 C CA . PHE B 1 44 ? -1.89 -3.971 -9.094 1 98.5 44 PHE B CA 1
ATOM 1657 C C . PHE B 1 44 ? -1.819 -5.395 -8.555 1 98.5 44 PHE B C 1
ATOM 1659 O O . PHE B 1 44 ? -1.178 -6.262 -9.156 1 98.5 44 PHE B O 1
ATOM 1666 N N . VAL B 1 45 ? -2.508 -5.621 -7.398 1 98.44 45 VAL B N 1
ATOM 1667 C CA . VAL B 1 45 ? -2.502 -6.941 -6.773 1 98.44 45 VAL B CA 1
ATOM 1668 C C . VAL B 1 45 ? -3.062 -7.977 -7.742 1 98.44 45 VAL B C 1
ATOM 1670 O O . VAL B 1 45 ? -2.482 -9.047 -7.918 1 98.44 45 VAL B O 1
ATOM 1673 N N . HIS B 1 46 ? -4.141 -7.59 -8.398 1 98.31 46 HIS B N 1
ATOM 1674 C CA . HIS B 1 46 ? -4.754 -8.484 -9.367 1 98.31 46 HIS B CA 1
ATOM 1675 C C . HIS B 1 46 ? -3.768 -8.852 -10.477 1 98.31 46 HIS B C 1
ATOM 1677 O O . HIS B 1 46 ? -3.588 -10.031 -10.789 1 98.31 46 HIS B O 1
ATOM 1683 N N . ALA B 1 47 ? -3.135 -7.879 -11 1 97.94 47 ALA B N 1
ATOM 1684 C CA . ALA B 1 47 ? -2.223 -8.086 -12.125 1 97.94 47 ALA B CA 1
ATOM 1685 C C . ALA B 1 47 ? -1.065 -9 -11.734 1 97.94 47 ALA B C 1
ATOM 1687 O O . ALA B 1 47 ? -0.689 -9.891 -12.492 1 97.94 47 ALA B O 1
ATOM 1688 N N . VAL B 1 48 ? -0.496 -8.766 -10.57 1 97.44 48 VAL B N 1
ATOM 1689 C CA . VAL B 1 48 ? 0.666 -9.539 -10.148 1 97.44 48 VAL B CA 1
ATOM 1690 C C . VAL B 1 48 ? 0.247 -10.977 -9.844 1 97.44 48 VAL B C 1
ATOM 1692 O O . VAL B 1 48 ? 0.953 -11.922 -10.203 1 97.44 48 VAL B O 1
ATOM 1695 N N . LEU B 1 49 ? -0.917 -11.164 -9.156 1 97.31 49 LEU B N 1
ATOM 1696 C CA . LEU B 1 49 ? -1.407 -12.508 -8.867 1 97.31 49 LEU B CA 1
ATOM 1697 C C . LEU B 1 49 ? -1.619 -13.297 -10.156 1 97.31 49 LEU B C 1
ATOM 1699 O O . LEU B 1 49 ? -1.217 -14.461 -10.242 1 97.31 49 LEU B O 1
ATOM 1703 N N . GLN B 1 50 ? -2.199 -12.625 -11.164 1 96.62 50 GLN B N 1
ATOM 1704 C CA . GLN B 1 50 ? -2.43 -13.281 -12.445 1 96.62 50 GLN B CA 1
ATOM 1705 C C . GLN B 1 50 ? -1.11 -13.648 -13.117 1 96.62 50 GLN B C 1
ATOM 1707 O O . GLN B 1 50 ? -0.97 -14.75 -13.656 1 96.62 50 GLN B O 1
ATOM 1712 N N . ARG B 1 51 ? -0.206 -12.812 -13.07 1 95.25 51 ARG B N 1
ATOM 1713 C CA . ARG B 1 51 ? 1.096 -13.062 -13.68 1 95.25 51 ARG B CA 1
ATOM 1714 C C . ARG B 1 51 ? 1.818 -14.203 -12.984 1 95.25 51 ARG B C 1
ATOM 1716 O O . ARG B 1 51 ? 2.381 -15.086 -13.641 1 95.25 51 ARG B O 1
ATOM 1723 N N . LYS B 1 52 ? 1.838 -14.219 -11.633 1 94 52 LYS B N 1
ATOM 1724 C CA . LYS B 1 52 ? 2.494 -15.273 -10.867 1 94 52 LYS B CA 1
ATOM 1725 C C . LYS B 1 52 ? 1.848 -16.625 -11.133 1 94 52 LYS B C 1
ATOM 1727 O O . LYS B 1 52 ? 2.539 -17.656 -11.203 1 94 52 LYS B O 1
ATOM 1732 N N . HIS B 1 53 ? 0.562 -16.609 -11.258 1 93.62 53 HIS B N 1
ATOM 1733 C CA . HIS B 1 53 ? -0.151 -17.844 -11.586 1 93.62 53 HIS B CA 1
ATOM 1734 C C . HIS B 1 53 ? 0.271 -18.375 -12.953 1 93.62 53 HIS B C 1
ATOM 1736 O O . HIS B 1 53 ? 0.548 -19.562 -13.102 1 93.62 53 HIS B O 1
ATOM 1742 N N . ARG B 1 54 ? 0.313 -17.5 -13.898 1 92.25 54 ARG B N 1
ATOM 1743 C CA . ARG B 1 54 ? 0.703 -17.891 -15.25 1 92.25 54 ARG B CA 1
ATOM 1744 C C . ARG B 1 54 ? 2.107 -18.484 -15.266 1 92.25 54 ARG B C 1
ATOM 1746 O O . ARG B 1 54 ? 2.354 -19.484 -15.93 1 92.25 54 ARG B O 1
ATOM 1753 N N . VAL B 1 55 ? 3.029 -17.875 -14.508 1 88.38 55 VAL B N 1
ATOM 1754 C CA . VAL B 1 55 ? 4.406 -18.344 -14.422 1 88.38 55 VAL B CA 1
ATOM 1755 C C . VAL B 1 55 ? 4.426 -19.766 -13.859 1 88.38 55 VAL B C 1
ATOM 1757 O O . VAL B 1 55 ? 5.16 -20.625 -14.352 1 88.38 55 VAL B O 1
ATOM 1760 N N . LEU B 1 56 ? 3.609 -20.047 -12.859 1 88.81 56 LEU B N 1
ATOM 1761 C CA . LEU B 1 56 ? 3.566 -21.359 -12.219 1 88.81 56 LEU B CA 1
ATOM 1762 C C . LEU B 1 56 ? 2.928 -22.391 -13.141 1 88.81 56 LEU B C 1
ATOM 1764 O O . LEU B 1 56 ? 3.289 -23.562 -13.109 1 88.81 56 LEU B O 1
ATOM 1768 N N . GLN B 1 57 ? 2.027 -21.938 -13.992 1 86.19 57 GLN B N 1
ATOM 1769 C CA . GLN B 1 57 ? 1.392 -22.844 -14.953 1 86.19 57 GLN B CA 1
ATOM 1770 C C . GLN B 1 57 ? 2.365 -23.25 -16.047 1 86.19 57 GLN B C 1
ATOM 1772 O O . GLN B 1 57 ? 2.348 -24.391 -16.516 1 86.19 57 GLN B O 1
ATOM 1777 N N . GLU B 1 58 ? 3.156 -22.359 -16.375 1 85.06 58 GLU B N 1
ATOM 1778 C CA . GLU B 1 58 ? 4.09 -22.578 -17.484 1 85.06 58 GLU B CA 1
ATOM 1779 C C . GLU B 1 58 ? 5.309 -23.375 -17.016 1 85.06 58 GLU B C 1
ATOM 1781 O O . GLU B 1 58 ? 5.973 -24.031 -17.828 1 85.06 58 GLU B O 1
ATOM 1786 N N . GLN B 1 59 ? 5.629 -23.266 -15.773 1 79.25 59 GLN B N 1
ATOM 1787 C CA . GLN B 1 59 ? 6.797 -23.953 -15.242 1 79.25 59 GLN B CA 1
ATOM 1788 C C . GLN B 1 59 ? 6.387 -25.125 -14.344 1 79.25 59 GLN B C 1
ATOM 1790 O O . GLN B 1 59 ? 6.449 -25.031 -13.117 1 79.25 59 GLN B O 1
ATOM 1795 N N . GLU B 1 60 ? 6.129 -26.234 -14.953 1 71.12 60 GLU B N 1
ATOM 1796 C CA . GLU B 1 60 ? 5.586 -27.391 -14.234 1 71.12 60 GLU B CA 1
ATOM 1797 C C . GLU B 1 60 ? 6.672 -28.094 -13.43 1 71.12 60 GLU B C 1
ATOM 1799 O O . GLU B 1 60 ? 6.375 -28.781 -12.453 1 71.12 60 GLU B O 1
ATOM 1804 N N . GLN B 1 61 ? 7.848 -27.922 -13.789 1 72.56 61 GLN B N 1
ATOM 1805 C CA . GLN B 1 61 ? 8.93 -28.672 -13.148 1 72.56 61 GLN B CA 1
ATOM 1806 C C . GLN B 1 61 ? 9.641 -27.812 -12.109 1 72.56 61 GLN B C 1
ATOM 1808 O O . GLN B 1 61 ? 10.742 -28.156 -11.664 1 72.56 61 GLN B O 1
ATOM 1813 N N . LEU B 1 62 ? 8.945 -26.797 -11.727 1 73.75 62 LEU B N 1
ATOM 1814 C CA . LEU B 1 62 ? 9.555 -25.922 -10.734 1 73.75 62 LEU B CA 1
ATOM 1815 C C . LEU B 1 62 ? 9.727 -26.641 -9.398 1 73.75 62 LEU B C 1
ATOM 1817 O O . LEU B 1 62 ? 8.805 -27.312 -8.93 1 73.75 62 LEU B O 1
ATOM 1821 N N . ILE B 1 63 ? 10.938 -26.562 -8.906 1 73.75 63 ILE B N 1
ATOM 1822 C CA . ILE B 1 63 ? 11.219 -27.078 -7.57 1 73.75 63 ILE B CA 1
ATOM 1823 C C . ILE B 1 63 ? 10.336 -26.375 -6.547 1 73.75 63 ILE B C 1
ATOM 1825 O O . ILE B 1 63 ? 10.141 -25.156 -6.629 1 73.75 63 ILE B O 1
ATOM 1829 N N . ASN B 1 64 ? 9.688 -27.016 -5.637 1 81.25 64 ASN B N 1
ATOM 1830 C CA . ASN B 1 64 ? 8.844 -26.5 -4.562 1 81.25 64 ASN B CA 1
ATOM 1831 C C . ASN B 1 64 ? 7.547 -25.906 -5.102 1 81.25 64 ASN B C 1
ATOM 1833 O O . ASN B 1 64 ? 7.012 -24.953 -4.531 1 81.25 64 ASN B O 1
ATOM 1837 N N . ARG B 1 65 ? 7.184 -26.25 -6.258 1 83.94 65 ARG B N 1
ATOM 1838 C CA . ARG B 1 65 ? 5.988 -25.75 -6.926 1 83.94 65 ARG B CA 1
ATOM 1839 C C . ARG B 1 65 ? 4.777 -25.812 -6.004 1 83.94 65 ARG B C 1
ATOM 1841 O O . ARG B 1 65 ? 3.963 -24.891 -5.969 1 83.94 65 ARG B O 1
ATOM 1848 N N . THR B 1 66 ? 4.719 -26.859 -5.281 1 85.88 66 THR B N 1
ATOM 1849 C CA . THR B 1 66 ? 3.58 -27.047 -4.391 1 85.88 66 THR B CA 1
ATOM 1850 C C . THR B 1 66 ? 3.559 -25.969 -3.311 1 85.88 66 THR B C 1
ATOM 1852 O O . THR B 1 66 ? 2.498 -25.422 -2.982 1 85.88 66 THR B O 1
ATOM 1855 N N . THR B 1 67 ? 4.684 -25.656 -2.789 1 87.56 67 THR B N 1
ATOM 1856 C CA . THR B 1 67 ? 4.797 -24.594 -1.796 1 87.56 67 THR B CA 1
ATOM 1857 C C . THR B 1 67 ? 4.371 -23.266 -2.385 1 87.56 67 THR B C 1
ATOM 1859 O O . THR B 1 67 ? 3.664 -22.484 -1.734 1 87.56 67 THR B O 1
ATOM 1862 N N . TYR B 1 68 ? 4.727 -23 -3.617 1 89.06 68 TYR B N 1
ATOM 1863 C CA . TYR B 1 68 ? 4.375 -21.75 -4.289 1 89.06 68 TYR B CA 1
ATOM 1864 C C . TYR B 1 68 ? 2.877 -21.672 -4.559 1 89.06 68 TYR B C 1
ATOM 1866 O O . TYR B 1 68 ? 2.258 -20.625 -4.383 1 89.06 68 TYR B O 1
ATOM 1874 N N . LEU B 1 69 ? 2.359 -22.781 -4.895 1 91.5 69 LEU B N 1
ATOM 1875 C CA . LEU B 1 69 ? 0.926 -22.844 -5.152 1 91.5 69 LEU B CA 1
ATOM 1876 C C . LEU B 1 69 ? 0.131 -22.594 -3.877 1 91.5 69 LEU B C 1
ATOM 1878 O O . LEU B 1 69 ? -0.888 -21.891 -3.904 1 91.5 69 LEU B O 1
ATOM 1882 N N . ARG B 1 70 ? 0.601 -23.094 -2.824 1 92.88 70 ARG B N 1
ATOM 1883 C CA . ARG B 1 70 ? -0.064 -22.875 -1.546 1 92.88 70 ARG B CA 1
ATOM 1884 C C . ARG B 1 70 ? -0.005 -21.391 -1.154 1 92.88 70 ARG B C 1
ATOM 1886 O O . ARG B 1 70 ? -0.994 -20.828 -0.675 1 92.88 70 ARG B O 1
ATOM 1893 N N . ALA B 1 71 ? 1.188 -20.797 -1.338 1 92.56 71 ALA B N 1
ATOM 1894 C CA . ALA B 1 71 ? 1.35 -19.375 -1.043 1 92.56 71 ALA B CA 1
ATOM 1895 C C . ALA B 1 71 ? 0.444 -18.516 -1.931 1 92.56 71 ALA B C 1
ATOM 1897 O O . ALA B 1 71 ? -0.171 -17.562 -1.461 1 92.56 71 ALA B O 1
ATOM 1898 N N . LEU B 1 72 ? 0.381 -18.891 -3.145 1 95.44 72 LEU B N 1
ATOM 1899 C CA . LEU B 1 72 ? -0.486 -18.188 -4.086 1 95.44 72 LEU B CA 1
ATOM 1900 C C . LEU B 1 72 ? -1.949 -18.312 -3.674 1 95.44 72 LEU B C 1
ATOM 1902 O O . LEU B 1 72 ? -2.689 -17.328 -3.688 1 95.44 72 LEU B O 1
ATOM 1906 N N . ARG B 1 73 ? -2.359 -19.547 -3.307 1 95.88 73 ARG B N 1
ATOM 1907 C CA . ARG B 1 73 ? -3.727 -19.797 -2.854 1 95.88 73 ARG B CA 1
ATOM 1908 C C . ARG B 1 73 ? -4.07 -18.922 -1.653 1 95.88 73 ARG B C 1
ATOM 1910 O O . ARG B 1 73 ? -5.129 -18.281 -1.621 1 95.88 73 ARG B O 1
ATOM 1917 N N . ARG B 1 74 ? -3.227 -18.812 -0.736 1 96.19 74 ARG B N 1
ATOM 1918 C CA . ARG B 1 74 ? -3.449 -18.047 0.48 1 96.19 74 ARG B CA 1
ATOM 1919 C C . ARG B 1 74 ? -3.639 -16.562 0.16 1 96.19 74 ARG B C 1
ATOM 1921 O O . ARG B 1 74 ? -4.566 -15.93 0.667 1 96.19 74 ARG B O 1
ATOM 1928 N N . THR B 1 75 ? -2.748 -16.047 -0.625 1 97.25 75 THR B N 1
ATOM 1929 C CA . THR B 1 75 ? -2.816 -14.625 -0.984 1 97.25 75 THR B CA 1
ATOM 1930 C C . THR B 1 75 ? -4.066 -14.336 -1.812 1 97.25 75 THR B C 1
ATOM 1932 O O . THR B 1 75 ? -4.754 -13.344 -1.583 1 97.25 75 THR B O 1
ATOM 1935 N N . ALA B 1 76 ? -4.363 -15.211 -2.74 1 97.62 76 ALA B N 1
ATOM 1936 C CA . ALA B 1 76 ? -5.543 -15.047 -3.588 1 97.62 76 ALA B CA 1
ATOM 1937 C C . ALA B 1 76 ? -6.824 -15.117 -2.764 1 97.62 76 ALA B C 1
ATOM 1939 O O . ALA B 1 76 ? -7.777 -14.375 -3.021 1 97.62 76 ALA B O 1
ATOM 1940 N N . LEU B 1 77 ? -6.848 -15.992 -1.772 1 97.75 77 LEU B N 1
ATOM 1941 C CA . LEU B 1 77 ? -8 -16.109 -0.89 1 97.75 77 LEU B CA 1
ATOM 1942 C C . LEU B 1 77 ? -8.203 -14.812 -0.099 1 97.75 77 LEU B C 1
ATOM 1944 O O . LEU B 1 77 ? -9.328 -14.328 0.021 1 97.75 77 LEU B O 1
ATOM 1948 N N . ALA B 1 78 ? -7.148 -14.297 0.41 1 97.06 78 ALA B N 1
ATOM 1949 C CA . ALA B 1 78 ? -7.223 -13.031 1.137 1 97.06 78 ALA B CA 1
ATOM 1950 C C . ALA B 1 78 ? -7.723 -11.906 0.234 1 97.06 78 ALA B C 1
ATOM 1952 O O . ALA B 1 78 ? -8.539 -11.086 0.653 1 97.06 78 ALA B O 1
ATOM 1953 N N . TYR B 1 79 ? -7.219 -11.883 -0.947 1 98.31 79 TYR B N 1
ATOM 1954 C CA . TYR B 1 79 ? -7.598 -10.859 -1.914 1 98.31 79 TYR B CA 1
ATOM 1955 C C . TYR B 1 79 ? -9.07 -10.984 -2.279 1 98.31 79 TYR B C 1
ATOM 1957 O O . TYR B 1 79 ? -9.789 -9.977 -2.324 1 98.31 79 TYR B O 1
ATOM 1965 N N . LYS B 1 80 ? -9.531 -12.172 -2.514 1 97.88 80 LYS B N 1
ATOM 1966 C CA . LYS B 1 80 ? -10.938 -12.414 -2.812 1 97.88 80 LYS B CA 1
ATOM 1967 C C . LYS B 1 80 ? -11.828 -11.953 -1.665 1 97.88 80 LYS B C 1
ATOM 1969 O O . LYS B 1 80 ? -12.859 -11.32 -1.892 1 97.88 80 LYS B O 1
ATOM 1974 N N . ALA B 1 81 ? -11.484 -12.336 -0.461 1 96.31 81 ALA B N 1
ATOM 1975 C CA . ALA B 1 81 ? -12.242 -11.914 0.715 1 96.31 81 ALA B CA 1
ATOM 1976 C C . ALA B 1 81 ? -12.297 -10.398 0.815 1 96.31 81 ALA B C 1
ATOM 1978 O O . ALA B 1 81 ? -13.352 -9.828 1.115 1 96.31 81 ALA B O 1
ATOM 1979 N N . PHE B 1 82 ? -11.203 -9.805 0.547 1 96.69 82 PHE B N 1
ATOM 1980 C CA . PHE B 1 82 ? -11.102 -8.352 0.553 1 96.69 82 PHE B CA 1
ATOM 1981 C C . PHE B 1 82 ? -12.039 -7.742 -0.482 1 96.69 82 PHE B C 1
ATOM 1983 O O . PHE B 1 82 ? -12.781 -6.805 -0.182 1 96.69 82 PHE B O 1
ATOM 1990 N N . LEU B 1 83 ? -12.055 -8.242 -1.707 1 97.19 83 LEU B N 1
ATOM 1991 C CA . LEU B 1 83 ? -12.93 -7.754 -2.766 1 97.19 83 LEU B CA 1
ATOM 1992 C C . LEU B 1 83 ? -14.398 -7.926 -2.383 1 97.19 83 LEU B C 1
ATOM 1994 O O . LEU B 1 83 ? -15.227 -7.07 -2.691 1 97.19 83 LEU B O 1
ATOM 1998 N N . SER B 1 84 ? -14.68 -9.016 -1.69 1 96.06 84 SER B N 1
ATOM 1999 C CA . SER B 1 84 ? -16.047 -9.273 -1.238 1 96.06 84 SER B CA 1
ATOM 2000 C C . SER B 1 84 ? -16.516 -8.188 -0.277 1 96.06 84 SER B C 1
ATOM 2002 O O . SER B 1 84 ? -17.672 -7.738 -0.356 1 96.06 84 SER B O 1
ATOM 2004 N N . LEU B 1 85 ? -15.656 -7.777 0.557 1 93.06 85 LEU B N 1
ATOM 2005 C CA . LEU B 1 85 ? -15.984 -6.719 1.506 1 93.06 85 LEU B CA 1
ATOM 2006 C C . LEU B 1 85 ? -16.375 -5.434 0.776 1 93.06 85 LEU B C 1
ATOM 2008 O O . LEU B 1 85 ? -17.312 -4.754 1.167 1 93.06 85 LEU B O 1
ATOM 2012 N N . ILE B 1 86 ? -15.688 -5.117 -0.274 1 94.5 86 ILE B N 1
ATOM 2013 C CA . ILE B 1 86 ? -15.938 -3.906 -1.047 1 94.5 86 ILE B CA 1
ATOM 2014 C C . ILE B 1 86 ? -17.266 -4.031 -1.781 1 94.5 86 ILE B C 1
ATOM 2016 O O . ILE B 1 86 ? -18.094 -3.111 -1.759 1 94.5 86 ILE B O 1
ATOM 2020 N N . LEU B 1 87 ? -17.453 -5.141 -2.385 1 95.69 87 LEU B N 1
ATOM 2021 C CA . LEU B 1 87 ? -18.625 -5.355 -3.236 1 95.69 87 LEU B CA 1
ATOM 2022 C C . LEU B 1 87 ? -19.891 -5.445 -2.402 1 95.69 87 LEU B C 1
ATOM 2024 O O . LEU B 1 87 ? -20.984 -5.129 -2.889 1 95.69 87 LEU B O 1
ATOM 2028 N N . GLU B 1 88 ? -19.781 -5.809 -1.145 1 91.88 88 GLU B N 1
ATOM 2029 C CA . GLU B 1 88 ? -20.922 -5.918 -0.245 1 91.88 88 GLU B CA 1
ATOM 2030 C C . GLU B 1 88 ? -21.234 -4.578 0.409 1 91.88 88 GLU B C 1
ATOM 2032 O O . GLU B 1 88 ? -22.25 -4.449 1.107 1 91.88 88 GLU B O 1
ATOM 2037 N N . GLY B 1 89 ? -20.5 -3.551 0.127 1 83.56 89 GLY B N 1
ATOM 2038 C CA . GLY B 1 89 ? -20.781 -2.201 0.591 1 83.56 89 GLY B CA 1
ATOM 2039 C C . GLY B 1 89 ? -20.469 -1.998 2.061 1 83.56 89 GLY B C 1
ATOM 2040 O O . GLY B 1 89 ? -21.078 -1.154 2.721 1 83.56 89 GLY B O 1
ATOM 2041 N N . GLU B 1 90 ? -19.531 -2.689 2.568 1 78.38 90 GLU B N 1
ATOM 2042 C CA . GLU B 1 90 ? -19.203 -2.648 3.99 1 78.38 90 GLU B CA 1
ATOM 2043 C C . GLU B 1 90 ? -18.094 -1.653 4.273 1 78.38 90 GLU B C 1
ATOM 2045 O O . GLU B 1 90 ? -17.359 -1.797 5.254 1 78.38 90 GLU B O 1
ATOM 2050 N N . THR B 1 91 ? -17.922 -0.695 3.33 1 80.31 91 THR B N 1
ATOM 2051 C CA . THR B 1 91 ? -16.844 0.269 3.537 1 80.31 91 THR B CA 1
ATOM 2052 C C . THR B 1 91 ? -17.359 1.696 3.379 1 80.31 91 THR B C 1
ATOM 2054 O O . THR B 1 91 ? -18.406 1.921 2.76 1 80.31 91 THR B O 1
ATOM 2057 N N . ALA B 1 92 ? -16.688 2.662 3.982 1 79.12 92 ALA B N 1
ATOM 2058 C CA . ALA B 1 92 ? -17 4.086 3.865 1 79.12 92 ALA B CA 1
ATOM 2059 C C . ALA B 1 92 ? -16.797 4.574 2.434 1 79.12 92 ALA B C 1
ATOM 2061 O O . ALA B 1 92 ? -17.156 5.711 2.105 1 79.12 92 ALA B O 1
ATOM 2062 N N . PHE B 1 93 ? -16.359 3.662 1.53 1 89.56 93 PHE B N 1
ATOM 2063 C CA . PHE B 1 93 ? -16 4.051 0.171 1 89.56 93 PHE B CA 1
ATOM 2064 C C . PHE B 1 93 ? -17.047 3.559 -0.824 1 89.56 93 PHE B C 1
ATOM 2066 O O . PHE B 1 93 ? -16.844 3.637 -2.037 1 89.56 93 PHE B O 1
ATOM 2073 N N . GLN B 1 94 ? -18.125 3.061 -0.342 1 86.88 94 GLN B N 1
ATOM 2074 C CA . GLN B 1 94 ? -19.125 2.443 -1.207 1 86.88 94 GLN B CA 1
ATOM 2075 C C . GLN B 1 94 ? -19.516 3.385 -2.34 1 86.88 94 GLN B C 1
ATOM 2077 O O . GLN B 1 94 ? -19.5 2.998 -3.51 1 86.88 94 GLN B O 1
ATOM 2082 N N . ASP B 1 95 ? -19.781 4.621 -2.031 1 90.44 95 ASP B N 1
ATOM 2083 C CA . ASP B 1 95 ? -20.188 5.59 -3.045 1 90.44 95 ASP B CA 1
ATOM 2084 C C . ASP B 1 95 ? -19.031 5.926 -3.979 1 90.44 95 ASP B C 1
ATOM 2086 O O . ASP B 1 95 ? -19.219 6.051 -5.191 1 90.44 95 ASP B O 1
ATOM 2090 N N . ALA B 1 96 ? -17.844 5.965 -3.438 1 93 96 ALA B N 1
ATOM 2091 C CA . ALA B 1 96 ? -16.656 6.328 -4.207 1 93 96 ALA B CA 1
ATOM 2092 C C . ALA B 1 96 ? -16.281 5.227 -5.191 1 93 96 ALA B C 1
ATOM 2094 O O . ALA B 1 96 ? -15.719 5.496 -6.254 1 93 96 ALA B O 1
ATOM 2095 N N . PHE B 1 97 ? -16.672 4.012 -4.887 1 95.12 97 PHE B N 1
ATOM 2096 C CA . PHE B 1 97 ? -16.297 2.871 -5.711 1 95.12 97 PHE B CA 1
ATOM 2097 C C . PHE B 1 97 ? -17.406 2.514 -6.691 1 95.12 97 PHE B C 1
ATOM 2099 O O . PHE B 1 97 ? -17.219 1.655 -7.555 1 95.12 97 PHE B O 1
ATOM 2106 N N . ALA B 1 98 ? -18.5 3.213 -6.672 1 94.56 98 ALA B N 1
ATOM 2107 C CA . ALA B 1 98 ? -19.703 2.867 -7.426 1 94.56 98 ALA B CA 1
ATOM 2108 C C . ALA B 1 98 ? -19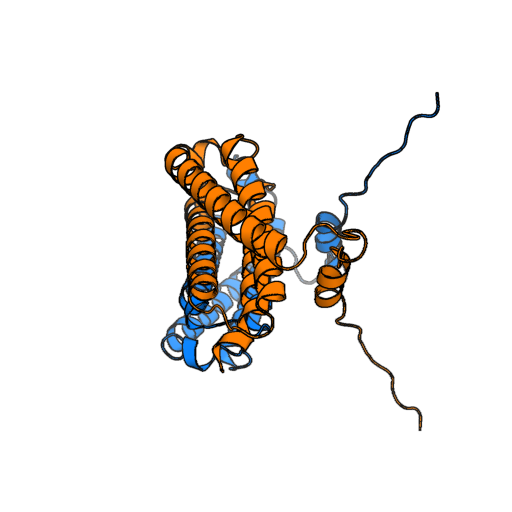.391 2.691 -8.906 1 94.56 98 ALA B C 1
ATOM 2110 O O . ALA B 1 98 ? -19.766 1.684 -9.516 1 94.56 98 ALA B O 1
ATOM 2111 N N . PRO B 1 99 ? -18.578 3.574 -9.484 1 95.88 99 PRO B N 1
ATOM 2112 C CA . PRO B 1 99 ? -18.297 3.449 -10.914 1 95.88 99 PRO B CA 1
ATOM 2113 C C . PRO B 1 99 ? -17.438 2.232 -11.242 1 95.88 99 PRO B C 1
ATOM 2115 O O . PRO B 1 99 ? -17.328 1.845 -12.414 1 95.88 99 PRO B O 1
ATOM 2118 N N . TYR B 1 100 ? -16.891 1.613 -10.289 1 96.44 100 TYR B N 1
ATOM 2119 C CA . TYR B 1 100 ? -15.906 0.572 -10.539 1 96.44 100 TYR B CA 1
ATOM 2120 C C . TYR B 1 100 ? -16.406 -0.786 -10.062 1 96.44 100 TYR B C 1
ATOM 2122 O O . TYR B 1 100 ? -15.703 -1.791 -10.18 1 96.44 100 TYR B O 1
ATOM 2130 N N . LEU B 1 101 ? -17.578 -0.847 -9.57 1 95.56 101 LEU B N 1
ATOM 2131 C CA . LEU B 1 101 ? -18.094 -2.061 -8.945 1 95.56 101 LEU B CA 1
ATOM 2132 C C . LEU B 1 101 ? -18.188 -3.197 -9.953 1 95.56 101 LEU B C 1
ATOM 2134 O O . LEU B 1 101 ? -17.906 -4.352 -9.625 1 95.56 101 LEU B O 1
ATOM 2138 N N . GLU B 1 102 ? -18.562 -2.875 -11.141 1 96.69 102 GLU B N 1
ATOM 2139 C CA . GLU B 1 102 ? -18.641 -3.906 -12.172 1 96.69 102 GLU B CA 1
ATOM 2140 C C . GLU B 1 102 ? -17.266 -4.496 -12.469 1 96.69 102 GLU B C 1
ATOM 2142 O O . GLU B 1 102 ? -17.109 -5.715 -12.57 1 96.69 102 GLU B O 1
ATOM 2147 N N . ARG B 1 103 ? -16.297 -3.629 -12.656 1 97.75 103 ARG B N 1
ATOM 2148 C CA . ARG B 1 103 ? -14.938 -4.086 -12.906 1 97.75 103 ARG B CA 1
ATOM 2149 C C . ARG B 1 103 ? -14.414 -4.902 -11.734 1 97.75 103 ARG B C 1
ATOM 2151 O O . ARG B 1 103 ? -13.758 -5.93 -11.922 1 97.75 103 ARG B O 1
ATOM 2158 N N . LEU B 1 104 ? -14.703 -4.457 -10.547 1 97.69 104 LEU B N 1
ATOM 2159 C CA . LEU B 1 104 ? -14.266 -5.164 -9.352 1 97.69 104 LEU B CA 1
ATOM 2160 C C . LEU B 1 104 ? -14.922 -6.535 -9.258 1 97.69 104 LEU B C 1
ATOM 2162 O O . LEU B 1 104 ? -14.297 -7.504 -8.828 1 97.69 104 LEU B O 1
ATOM 2166 N N . ALA B 1 105 ? -16.125 -6.637 -9.656 1 97.75 105 ALA B N 1
ATOM 2167 C CA . ALA B 1 105 ? -16.828 -7.918 -9.695 1 97.75 105 ALA B CA 1
ATOM 2168 C C . ALA B 1 105 ? -16.172 -8.867 -10.695 1 97.75 105 ALA B C 1
ATOM 2170 O O . ALA B 1 105 ? -16.016 -10.062 -10.422 1 97.75 105 ALA B O 1
ATOM 2171 N N . THR B 1 106 ? -15.812 -8.32 -11.82 1 98.44 106 THR B N 1
ATOM 2172 C CA . THR B 1 106 ? -15.125 -9.125 -12.828 1 98.44 106 THR B CA 1
ATOM 2173 C C . THR B 1 106 ? -13.789 -9.641 -12.297 1 98.44 106 THR B C 1
ATOM 2175 O O . THR B 1 106 ? -13.453 -10.805 -12.484 1 98.44 106 THR B O 1
ATOM 2178 N N . ILE B 1 107 ? -13.094 -8.812 -11.672 1 98.44 107 ILE B N 1
ATOM 2179 C CA . ILE B 1 107 ? -11.82 -9.188 -11.078 1 98.44 107 ILE B CA 1
ATOM 2180 C C . ILE B 1 107 ? -12.031 -10.297 -10.047 1 98.44 107 ILE B C 1
ATOM 2182 O O . ILE B 1 107 ? -11.266 -11.258 -10 1 98.44 107 ILE B O 1
ATOM 2186 N N . LYS B 1 108 ? -13.039 -10.18 -9.25 1 98.19 108 LYS B N 1
ATOM 2187 C CA . LYS B 1 108 ? -13.336 -11.211 -8.258 1 98.19 108 LYS B CA 1
ATOM 2188 C C . LYS B 1 108 ? -13.609 -12.555 -8.93 1 98.19 108 LYS B C 1
ATOM 2190 O O . LYS B 1 108 ? -13.141 -13.602 -8.453 1 98.19 108 LYS B O 1
ATOM 2195 N N . GLU B 1 109 ? -14.305 -12.531 -9.992 1 97.94 109 GLU B N 1
ATOM 2196 C CA . GLU B 1 109 ? -14.594 -13.75 -10.742 1 97.94 109 GLU B CA 1
ATOM 2197 C C . GLU B 1 109 ? -13.312 -14.367 -11.297 1 97.94 109 GLU B C 1
ATOM 2199 O O . GLU B 1 109 ? -13.148 -15.586 -11.281 1 97.94 109 GLU B O 1
ATOM 2204 N N . GLU B 1 110 ? -12.523 -13.531 -11.836 1 97.75 110 GLU B N 1
ATOM 2205 C CA . GLU B 1 110 ? -11.242 -14.008 -12.359 1 97.75 110 GLU B CA 1
ATOM 2206 C C . GLU B 1 110 ? -10.391 -14.617 -11.25 1 97.75 110 GLU B C 1
ATOM 2208 O O . GLU B 1 110 ? -9.703 -15.617 -11.469 1 97.75 110 GLU B O 1
ATOM 2213 N N . GLU B 1 111 ? -10.43 -14.016 -10.07 1 97.62 111 GLU B N 1
ATOM 2214 C CA . GLU B 1 111 ? -9.703 -14.562 -8.93 1 97.62 111 GLU B CA 1
ATOM 2215 C C . GLU B 1 111 ? -10.273 -15.906 -8.492 1 97.62 111 GLU B C 1
ATOM 2217 O O . GLU B 1 111 ? -9.531 -16.797 -8.086 1 97.62 111 GLU B O 1
ATOM 2222 N N . GLU B 1 112 ? -11.531 -16.047 -8.586 1 97.62 112 GLU B N 1
ATOM 2223 C CA . GLU B 1 112 ? -12.172 -17.312 -8.273 1 97.62 112 GLU B CA 1
ATOM 2224 C C . GLU B 1 112 ? -11.742 -18.406 -9.25 1 97.62 112 GLU B C 1
ATOM 2226 O O . GLU B 1 112 ? -11.516 -19.547 -8.852 1 97.62 112 GLU B O 1
ATOM 2231 N N . ALA B 1 113 ? -11.672 -18.031 -10.477 1 97.31 113 ALA B N 1
ATOM 2232 C CA . ALA B 1 113 ? -11.211 -18.969 -11.484 1 97.31 113 ALA B CA 1
ATOM 2233 C C . ALA B 1 113 ? -9.773 -19.406 -11.219 1 97.31 113 ALA B C 1
ATOM 2235 O O . ALA B 1 113 ? -9.445 -20.578 -11.32 1 97.31 113 ALA B O 1
ATOM 2236 N N . LEU B 1 114 ? -8.945 -18.438 -10.914 1 97.38 114 LEU B N 1
ATOM 2237 C CA . LEU B 1 114 ? -7.562 -18.719 -10.547 1 97.38 114 LEU B CA 1
ATOM 2238 C C . LEU B 1 114 ? -7.496 -19.688 -9.375 1 97.38 114 LEU B C 1
ATOM 2240 O O . LEU B 1 114 ? -6.742 -20.672 -9.406 1 97.38 114 LEU B O 1
ATOM 2244 N N . LEU B 1 115 ? -8.305 -19.453 -8.352 1 97.44 115 LEU B N 1
ATOM 2245 C CA . LEU B 1 115 ? -8.32 -20.281 -7.156 1 97.44 115 LEU B CA 1
ATOM 2246 C C . LEU B 1 115 ? -8.758 -21.703 -7.484 1 97.44 115 LEU B C 1
ATOM 2248 O O . LEU B 1 115 ? -8.188 -22.672 -6.961 1 97.44 115 LEU B O 1
ATOM 2252 N N . ARG B 1 116 ? -9.68 -21.875 -8.336 1 96.56 116 ARG B N 1
ATOM 2253 C CA . ARG B 1 116 ? -10.141 -23.203 -8.742 1 96.56 116 ARG B CA 1
ATOM 2254 C C . ARG B 1 116 ? -9.031 -23.984 -9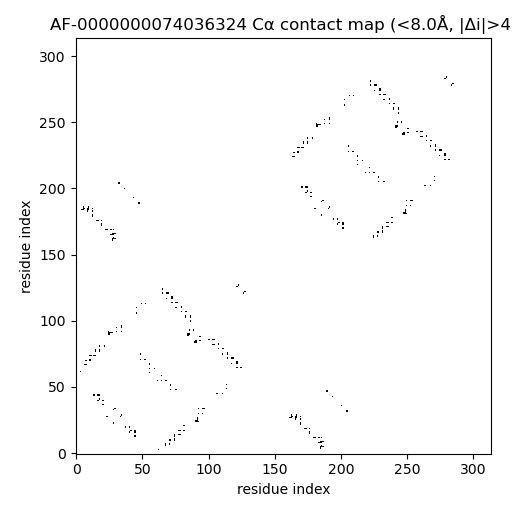.422 1 96.56 116 ARG B C 1
ATOM 2256 O O . ARG B 1 116 ? -8.836 -25.172 -9.141 1 96.56 116 ARG B O 1
ATOM 2263 N N . GLU B 1 117 ? -8.336 -23.344 -10.242 1 94.88 117 GLU B N 1
ATOM 2264 C CA . GLU B 1 117 ? -7.234 -24 -10.945 1 94.88 117 GLU B CA 1
ATOM 2265 C C . GLU B 1 117 ? -6.121 -24.406 -9.984 1 94.88 117 GLU B C 1
ATOM 2267 O O . GLU B 1 117 ? -5.594 -25.516 -10.07 1 94.88 117 GLU B O 1
ATOM 2272 N N . VAL B 1 118 ? -5.781 -23.5 -9.133 1 94.94 118 VAL B N 1
ATOM 2273 C CA . VAL B 1 118 ? -4.727 -23.766 -8.156 1 94.94 118 VAL B CA 1
ATOM 2274 C C . VAL B 1 118 ? -5.141 -24.938 -7.262 1 94.94 118 VAL B C 1
ATOM 2276 O O . VAL B 1 118 ? -4.344 -25.844 -7.004 1 94.94 118 VAL B O 1
ATOM 2279 N N . GLU B 1 119 ? -6.387 -24.969 -6.812 1 94.06 119 GLU B N 1
ATOM 2280 C CA . GLU B 1 119 ? -6.898 -26.031 -5.945 1 94.06 119 GLU B CA 1
ATOM 2281 C C . GLU B 1 119 ? -6.934 -27.359 -6.672 1 94.06 119 GLU B C 1
ATOM 2283 O O . GLU B 1 119 ? -6.613 -28.406 -6.09 1 94.06 119 GLU B O 1
ATOM 2288 N N . ALA B 1 120 ? -7.301 -27.328 -7.898 1 91.5 120 ALA B N 1
ATOM 2289 C CA . ALA B 1 120 ? -7.316 -28.562 -8.703 1 91.5 120 ALA B CA 1
ATOM 2290 C C . ALA B 1 120 ? -5.922 -29.172 -8.781 1 91.5 120 ALA B C 1
ATOM 2292 O O . ALA B 1 120 ? -5.773 -30.391 -8.719 1 91.5 120 ALA B O 1
ATOM 2293 N N . HIS B 1 121 ? -4.934 -28.344 -8.906 1 88.88 121 HIS B N 1
ATOM 2294 C CA . HIS B 1 121 ? -3.557 -28.828 -8.961 1 88.88 121 HIS B CA 1
ATOM 2295 C C . HIS B 1 121 ? -3.117 -29.391 -7.617 1 88.88 121 HIS B C 1
ATOM 2297 O O . HIS B 1 121 ? -2.451 -30.422 -7.559 1 88.88 121 HIS B O 1
ATOM 2303 N N . LEU B 1 122 ? -3.398 -28.688 -6.562 1 90.44 122 LEU B N 1
ATOM 2304 C CA . LEU B 1 122 ? -2.996 -29.094 -5.223 1 90.44 122 LEU B CA 1
ATOM 2305 C C . LEU B 1 122 ? -3.684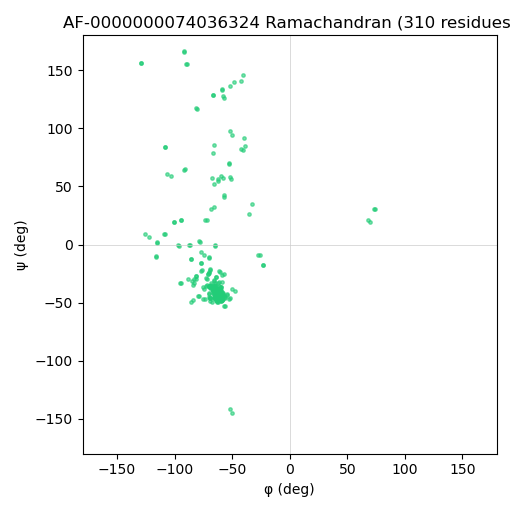 -30.391 -4.82 1 90.44 122 LEU B C 1
ATOM 2307 O O . LEU B 1 122 ? -3.092 -31.234 -4.129 1 90.44 122 LEU B O 1
ATOM 2311 N N . ASP B 1 123 ? -4.906 -30.609 -5.215 1 87.25 123 ASP B N 1
ATOM 2312 C CA . ASP B 1 123 ? -5.66 -31.828 -4.938 1 87.25 123 ASP B CA 1
ATOM 2313 C C . ASP B 1 123 ? -5.035 -33.031 -5.637 1 87.25 123 ASP B C 1
ATOM 2315 O O . ASP B 1 123 ? -5.086 -34.156 -5.121 1 87.25 123 ASP B O 1
ATOM 2319 N N . LYS B 1 124 ? -4.418 -32.781 -6.777 1 84.19 124 LYS B N 1
ATOM 2320 C CA . LYS B 1 124 ? -3.783 -33.875 -7.539 1 84.19 124 LYS B CA 1
ATOM 2321 C C . LYS B 1 124 ? -2.48 -34.312 -6.883 1 84.19 124 LYS B C 1
ATOM 2323 O O . LYS B 1 124 ? -2.135 -35.5 -6.91 1 84.19 124 LYS B O 1
ATOM 2328 N N . VAL B 1 125 ? -1.717 -33.406 -6.324 1 76.06 125 VAL B N 1
ATOM 2329 C CA . VAL B 1 125 ? -0.415 -33.719 -5.742 1 76.06 125 VAL B CA 1
ATOM 2330 C C . VAL B 1 125 ? -0.592 -34.188 -4.301 1 76.06 125 VAL B C 1
ATOM 2332 O O . VAL B 1 125 ? 0.159 -35.031 -3.83 1 76.06 125 VAL B O 1
ATOM 2335 N N . GLU B 1 126 ? -1.354 -33.469 -3.426 1 63.28 126 GLU B N 1
ATOM 2336 C CA . GLU B 1 126 ? -1.625 -33.875 -2.051 1 63.28 126 GLU B CA 1
ATOM 2337 C C . GLU B 1 126 ? -3.037 -34.438 -1.91 1 63.28 126 GLU B C 1
ATOM 2339 O O . GLU B 1 126 ? -3.945 -33.75 -1.455 1 63.28 126 GLU B O 1
ATOM 2344 N N . PRO B 1 127 ? -3.27 -35.375 -2.584 1 55.53 127 PRO B N 1
ATOM 2345 C CA . PRO B 1 127 ? -4.648 -35.844 -2.396 1 55.53 127 PRO B CA 1
ATOM 2346 C C . PRO B 1 127 ? -5.078 -35.812 -0.931 1 55.53 127 PRO B C 1
ATOM 2348 O O . PRO B 1 127 ? -4.234 -35.781 -0.034 1 55.53 127 PRO B O 1
ATOM 2351 N N . GLU B 1 128 ? -6.375 -35.531 -0.477 1 48.97 128 GLU B N 1
ATOM 2352 C CA . GLU B 1 128 ? -6.922 -35.469 0.876 1 48.97 128 GLU B CA 1
ATOM 2353 C C . GLU B 1 128 ? -6.254 -36.531 1.77 1 48.97 128 GLU B C 1
ATOM 2355 O O . GLU B 1 128 ? -6.871 -37.531 2.119 1 48.97 128 GLU B O 1
ATOM 2360 N N . GLU B 1 129 ? -5.16 -36.969 1.586 1 45.41 129 GLU B N 1
ATOM 2361 C CA . GLU B 1 129 ? -5.012 -37.688 2.848 1 45.41 129 GLU B CA 1
ATOM 2362 C C . GLU B 1 129 ? -5.32 -36.781 4.039 1 45.41 129 GLU B C 1
ATOM 2364 O O . GLU B 1 129 ? -5.566 -35.594 3.869 1 45.41 129 GLU B O 1
ATOM 2369 N N . ASP B 1 130 ? -4.426 -36.906 5.391 1 39.88 130 ASP B N 1
ATOM 2370 C CA . ASP B 1 130 ? -4.488 -36.312 6.723 1 39.88 130 ASP B CA 1
ATOM 2371 C C . ASP B 1 130 ? -4.324 -34.781 6.656 1 39.88 130 ASP B C 1
ATOM 2373 O O . ASP B 1 130 ? -3.209 -34.281 6.531 1 39.88 130 ASP B O 1
ATOM 2377 N N . SER B 1 131 ? -4.977 -33.969 5.984 1 41.25 131 SER B N 1
ATOM 2378 C CA . SER B 1 131 ? -5.141 -32.531 5.895 1 41.25 131 SER B CA 1
ATOM 2379 C C . SER B 1 131 ? -4.863 -31.844 7.238 1 41.25 131 SER B C 1
ATOM 2381 O O . SER B 1 131 ? -5.07 -30.641 7.387 1 41.25 131 SER B O 1
ATOM 2383 N N . SER B 1 132 ? -4.711 -32.625 8.273 1 36.44 132 SER B N 1
ATOM 2384 C CA . SER B 1 132 ? -4.523 -32.094 9.617 1 36.44 132 SER B CA 1
ATOM 2385 C C . SER B 1 132 ? -3.25 -31.266 9.711 1 36.44 132 SER B C 1
ATOM 2387 O O . SER B 1 132 ? -3.064 -30.516 10.664 1 36.44 132 SER B O 1
ATOM 2389 N N . SER B 1 133 ? -2.146 -31.672 9.047 1 36.22 133 SER B N 1
ATOM 2390 C CA . SER B 1 133 ? -0.845 -31.141 9.445 1 36.22 133 SER B CA 1
ATOM 2391 C C . SER B 1 133 ? -0.583 -29.781 8.812 1 36.22 133 SER B C 1
ATOM 2393 O O . SER B 1 133 ? 0.416 -29.125 9.117 1 36.22 133 SER B O 1
ATOM 2395 N N . SER B 1 134 ? -1.102 -29.531 7.691 1 36.81 134 SER B N 1
ATOM 2396 C CA . SER B 1 134 ? -0.514 -28.438 6.918 1 36.81 134 SER B CA 1
ATOM 2397 C C . SER B 1 134 ? -0.963 -27.078 7.445 1 36.81 134 SER B C 1
ATOM 2399 O O . SER B 1 134 ? -0.918 -26.078 6.723 1 36.81 134 SER B O 1
ATOM 2401 N N . ILE B 1 135 ? -1.708 -27.062 8.4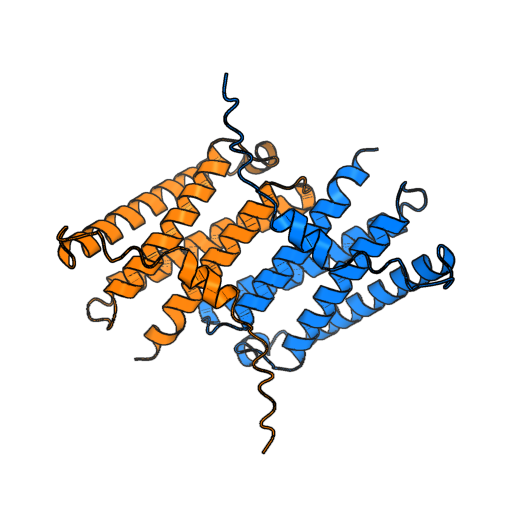53 1 34.5 135 ILE B N 1
ATOM 2402 C CA . ILE B 1 135 ? -2.025 -25.734 8.953 1 34.5 135 ILE B CA 1
ATOM 2403 C C . ILE B 1 135 ? -0.735 -24.984 9.281 1 34.5 135 ILE B C 1
ATOM 2405 O O . ILE B 1 135 ? -0.18 -25.156 10.375 1 34.5 135 ILE B O 1
ATOM 2409 N N . VAL B 1 136 ? 0.242 -25.031 8.602 1 36.53 136 VAL B N 1
ATOM 2410 C CA . VAL B 1 136 ? 1.282 -24.047 8.852 1 36.53 136 VAL B CA 1
ATOM 2411 C C . VAL B 1 136 ? 0.644 -22.688 9.125 1 36.53 136 VAL B C 1
ATOM 2413 O O . VAL B 1 136 ? -0.021 -22.109 8.258 1 36.53 136 VAL B O 1
ATOM 2416 N N . SER B 1 137 ? 0.151 -22.422 10.398 1 34.16 137 SER B N 1
ATOM 2417 C CA . SER B 1 137 ? -0.684 -21.438 11.086 1 34.16 137 SER B CA 1
ATOM 2418 C C . SER B 1 137 ? -0.247 -20.016 10.75 1 34.16 137 SER B C 1
ATOM 2420 O O . SER B 1 137 ? 0.901 -19.781 10.359 1 34.16 137 SER B O 1
ATOM 2422 N N . SER B 1 138 ? -1.205 -19.125 10.555 1 37.91 138 SER B N 1
ATOM 2423 C CA . SER B 1 138 ? -1.158 -17.672 10.688 1 37.91 138 SER B CA 1
ATOM 2424 C C . SER B 1 138 ? -0.035 -17.234 11.625 1 37.91 138 SER B C 1
ATOM 2426 O O . SER B 1 138 ? 0.384 -16.078 11.602 1 37.91 138 SER B O 1
ATOM 2428 N N . GLU B 1 139 ? 0.433 -18.156 12.398 1 39.09 139 GLU B N 1
ATOM 2429 C CA . GLU B 1 139 ? 1.417 -17.859 13.438 1 39.09 139 GLU B CA 1
ATOM 2430 C C . GLU B 1 139 ? 2.82 -17.734 12.852 1 39.09 139 GLU B C 1
ATOM 2432 O O . GLU B 1 139 ? 3.615 -16.906 13.289 1 39.09 139 GLU B O 1
ATOM 2437 N N . GLU B 1 140 ? 3.193 -18.625 11.984 1 40.78 140 GLU B N 1
ATOM 2438 C CA . GLU B 1 140 ? 4.543 -18.484 11.438 1 40.78 140 GLU B CA 1
ATOM 2439 C C . GLU B 1 140 ? 4.691 -17.203 10.641 1 40.78 140 GLU B C 1
ATOM 2441 O O . GLU B 1 140 ? 5.738 -16.547 10.688 1 40.78 140 GLU B O 1
ATOM 2446 N N . PHE B 1 141 ? 3.678 -16.875 9.922 1 39.94 141 PHE B N 1
ATOM 2447 C CA . PHE B 1 141 ? 3.715 -15.578 9.234 1 39.94 141 PHE B CA 1
ATOM 2448 C C . PHE B 1 141 ? 3.799 -14.438 10.242 1 39.94 141 PHE B C 1
ATOM 2450 O O . PHE B 1 141 ? 4.496 -13.445 10.008 1 39.94 141 PHE B O 1
ATOM 2457 N N . SER B 1 142 ? 3.162 -14.609 11.445 1 43.41 142 SER B N 1
ATOM 2458 C CA . SER B 1 142 ? 3.277 -13.617 12.508 1 43.41 142 SER B CA 1
ATOM 2459 C C . SER B 1 142 ? 4.688 -13.578 13.086 1 43.41 142 SER B C 1
ATOM 2461 O O . SER B 1 142 ? 5.176 -12.523 13.484 1 43.41 142 SER B O 1
ATOM 2463 N N . PHE B 1 143 ? 5.316 -14.703 13.148 1 42.31 143 PHE B N 1
ATOM 2464 C CA . PHE B 1 143 ? 6.664 -14.773 13.703 1 42.31 143 PHE B CA 1
ATOM 2465 C C . PHE B 1 143 ? 7.656 -14.055 12.797 1 42.31 143 PHE B C 1
ATOM 2467 O O . PHE B 1 143 ? 8.547 -13.352 13.289 1 42.31 143 PHE B O 1
ATOM 2474 N N . LEU B 1 144 ? 7.629 -14.336 11.547 1 40.59 144 LEU B N 1
ATOM 2475 C CA . LEU B 1 144 ? 8.531 -13.625 10.648 1 40.59 144 LEU B CA 1
ATOM 2476 C C . LEU B 1 144 ? 8.312 -12.125 10.742 1 40.59 144 LEU B C 1
ATOM 2478 O O . LEU B 1 144 ? 9.234 -11.344 10.492 1 40.59 144 LEU B O 1
ATOM 2482 N N . LEU B 1 145 ? 7.102 -11.812 11.141 1 38.44 145 LEU B N 1
ATOM 2483 C CA . LEU B 1 145 ? 6.801 -10.398 11.344 1 38.44 145 LEU B CA 1
ATOM 2484 C C . LEU B 1 145 ? 7.246 -9.938 12.727 1 38.44 145 LEU B C 1
ATOM 2486 O O . LEU B 1 145 ? 7.594 -8.766 12.914 1 38.44 145 LEU B O 1
ATOM 2490 N N . ALA B 1 146 ? 7.156 -10.828 13.781 1 39.69 146 ALA B N 1
ATOM 2491 C CA . ALA B 1 146 ? 7.414 -10.445 15.172 1 39.69 146 ALA B CA 1
ATOM 2492 C C . ALA B 1 146 ? 8.891 -10.594 15.516 1 39.69 146 ALA B C 1
ATOM 2494 O O . ALA B 1 146 ? 9.359 -10.055 16.516 1 39.69 146 ALA B O 1
ATOM 2495 N N . SER B 1 147 ? 9.648 -11.477 14.938 1 39.06 147 SER B N 1
ATOM 2496 C CA . SER B 1 147 ? 10.906 -11.93 15.523 1 39.06 147 SER B CA 1
ATOM 2497 C C . SER B 1 147 ? 11.969 -10.844 15.445 1 39.06 147 SER B C 1
ATOM 2499 O O . SER B 1 147 ? 13.016 -11.031 14.82 1 39.06 147 SER B O 1
ATOM 2501 N N . ASP B 1 148 ? 11.797 -9.609 15.305 1 36.03 148 ASP B N 1
ATOM 2502 C CA . ASP B 1 148 ? 13.062 -8.93 15.562 1 36.03 148 ASP B CA 1
ATOM 2503 C C . ASP B 1 148 ? 13.484 -9.094 17.031 1 36.03 148 ASP B C 1
ATOM 2505 O O . ASP B 1 148 ? 12.992 -8.375 17.906 1 36.03 148 ASP B O 1
ATOM 2509 N N . PRO B 1 149 ? 13.539 -10.445 17.641 1 34.53 149 PRO B N 1
ATOM 2510 C CA . PRO B 1 149 ? 14.094 -10.383 18.984 1 34.53 149 PRO B CA 1
ATOM 2511 C C . PRO B 1 149 ? 15.492 -9.773 19.016 1 34.53 149 PRO B C 1
ATOM 2513 O O . PRO B 1 149 ? 16.25 -9.891 18.047 1 34.53 149 PRO B O 1
ATOM 2516 N N . ASP B 1 150 ? 15.727 -8.734 19.891 1 35.84 150 ASP B N 1
ATOM 2517 C CA . ASP B 1 150 ? 16.984 -8.172 20.375 1 35.84 150 ASP B CA 1
ATOM 2518 C C . ASP B 1 150 ? 17.875 -9.266 20.953 1 35.84 150 ASP B C 1
ATOM 2520 O O . ASP B 1 150 ? 17.547 -9.898 21.953 1 35.84 150 ASP B O 1
ATOM 2524 N N . ASP B 1 151 ? 18.484 -10.211 20.219 1 34.25 151 ASP B N 1
ATOM 2525 C CA . ASP B 1 151 ? 19.531 -11.07 20.75 1 34.25 151 ASP B CA 1
ATOM 2526 C C . ASP B 1 151 ? 20.625 -10.25 21.438 1 34.25 151 ASP B C 1
ATOM 2528 O O . ASP B 1 151 ? 21.531 -9.742 20.766 1 34.25 151 ASP B O 1
ATOM 2532 N N . THR B 1 152 ? 20.391 -9.406 22.438 1 29.5 152 THR B N 1
ATOM 2533 C CA . THR B 1 152 ? 21.453 -8.805 23.219 1 29.5 152 THR B CA 1
ATOM 2534 C C . THR B 1 152 ? 22.203 -9.867 24.016 1 29.5 152 THR B C 1
ATOM 2536 O O . THR B 1 152 ? 22.453 -9.688 25.219 1 29.5 152 THR B O 1
ATOM 2539 N N . GLU B 1 153 ? 22.391 -11.164 23.594 1 31.52 153 GLU B N 1
ATOM 2540 C CA . GLU B 1 153 ? 23.219 -11.984 24.484 1 31.52 153 GLU B CA 1
ATOM 2541 C C . GLU B 1 153 ? 24.656 -11.484 24.5 1 31.52 153 GLU B C 1
ATOM 2543 O O . GLU B 1 153 ? 25.359 -11.508 23.484 1 31.52 153 GLU B O 1
ATOM 2548 N N . GLN B 1 154 ? 24.938 -10.359 25.281 1 30.78 154 GLN B N 1
ATOM 2549 C CA . GLN B 1 154 ? 26.281 -10.008 25.703 1 30.78 154 GLN B CA 1
ATOM 2550 C C . GLN B 1 154 ? 26.984 -11.203 26.375 1 30.78 154 GLN B C 1
ATOM 2552 O O . GLN B 1 154 ? 26.438 -11.797 27.297 1 30.78 154 GLN B O 1
ATOM 2557 N N . GLY B 1 155 ? 27.844 -11.977 25.625 1 23.28 155 GLY B N 1
ATOM 2558 C CA . GLY B 1 155 ? 28.922 -12.883 26.016 1 23.28 155 GLY B CA 1
ATOM 2559 C C . GLY B 1 155 ? 29.797 -12.344 27.125 1 23.28 155 GLY B C 1
ATOM 2560 O O . GLY B 1 155 ? 30.484 -11.328 26.938 1 23.28 155 GLY B O 1
ATOM 2561 N N . ALA B 1 156 ? 29.453 -12.438 28.422 1 28.67 156 ALA B N 1
ATOM 2562 C CA . ALA B 1 156 ? 30.344 -12.336 29.594 1 28.67 156 ALA B CA 1
ATOM 2563 C C . ALA B 1 156 ? 31.375 -13.453 29.578 1 28.67 156 ALA B C 1
ATOM 2565 O O . ALA B 1 156 ? 31.047 -14.617 29.797 1 28.67 156 ALA B O 1
ATOM 2566 N N . THR B 1 157 ? 32.156 -13.523 28.422 1 22.97 157 THR B N 1
ATOM 2567 C CA . THR B 1 157 ? 33.406 -14.156 28.797 1 22.97 157 THR B CA 1
ATOM 2568 C C . THR B 1 157 ? 34.25 -13.219 29.672 1 22.97 157 THR B C 1
ATOM 2570 O O . THR B 1 157 ? 34.219 -12 29.469 1 22.97 157 THR B O 1
#

Nearest PDB structures (foldseek):
  3ck6-assembly1_B  TM=4.871E-01  e=1.363E+00  Vibrio parahaemolyticus RIMD 2210633
  3ck6-assembly1_B  TM=4.669E-01  e=1.178E+00  Vibrio parahaemolyticus RIMD 2210633
  6r2g-assembly1_A  TM=2.398E-01  e=2.234E+00  Human immunodeficiency virus 1
  8xn1-assembly1_B  TM=3.813E-01  e=6.489E+00  Homo sapiens

Solvent-accessible surface area (backbone atoms only — not comparable to full-atom values): 18221 Å² total; per-residue (Å²): 135,77,74,70,72,22,48,66,40,39,46,50,40,49,43,49,51,53,52,48,54,54,53,39,46,76,39,59,46,52,58,90,74,42,46,66,57,52,51,49,49,53,52,48,50,51,53,51,53,53,50,54,49,51,51,52,66,72,41,76,80,44,83,64,47,67,60,52,47,51,51,49,46,53,42,49,49,52,48,44,53,52,49,49,43,55,76,69,50,76,37,86,46,41,77,80,41,53,90,44,46,67,61,53,51,51,49,47,51,53,50,49,52,51,47,51,55,52,49,55,52,48,45,70,76,53,50,82,56,86,74,75,69,72,65,76,50,77,55,59,65,48,41,76,70,59,57,78,70,83,80,68,81,76,80,83,121,134,77,75,69,73,21,49,65,42,39,47,50,42,47,43,48,50,51,51,48,52,53,54,40,47,74,38,59,46,52,57,92,75,42,47,66,56,52,50,50,50,53,52,47,49,51,52,51,54,51,51,56,49,50,52,52,66,72,42,77,81,45,82,64,45,68,60,52,48,51,52,49,47,53,40,50,50,52,48,44,54,51,51,48,43,56,75,70,50,76,36,86,47,40,78,77,41,54,90,44,46,65,62,52,50,50,50,46,51,52,50,50,53,50,47,52,53,51,49,56,52,48,45,69,75,55,49,85,57,86,73,76,70,72,65,76,48,79,55,59,64,44,40,78,68,58,60,76,69,82,80,74,80,74,78,84,119

Radius of gyration: 22.19 Å; Cα contacts (8 Å, |Δi|>4): 196; chains: 2; bounding box: 61×67×51 Å